Protein AF-A0A916ZWJ8-F1 (afdb_monomer)

Solvent-accessible surface area (backbone atoms only — not comparable to full-atom values): 11402 Å² total; per-residue (Å²): 139,84,83,80,81,79,81,73,84,80,80,80,78,75,79,86,76,55,46,58,49,46,81,29,65,44,63,71,66,39,44,72,61,28,72,76,45,43,74,46,53,50,70,89,53,50,73,64,36,71,46,57,65,42,91,76,66,43,34,32,43,44,66,21,78,74,70,42,43,36,12,26,32,74,42,40,46,80,33,55,62,87,52,92,55,24,18,40,22,37,58,76,40,42,41,61,61,59,36,41,44,53,30,40,29,46,35,95,63,40,32,45,30,18,44,31,33,30,37,10,15,17,67,17,24,40,32,46,37,36,20,27,89,80,71,44,78,54,37,74,52,71,51,72,27,67,39,36,45,30,37,24,64,33,39,65,44,50,34,37,36,42,35,66,78,51,60,91,37,32,41,22,36,27,50,38,31,33,17,60,43,74,50,78,78,77,74,77,54,66,65,59,57,51,49,54,52,50,52,51,53,52,51,55,58,57,61,72,68,64,79,87,129

pLDDT: mean 82.39, std 14.61, range [38.69, 98.06]

Secondary structure (DSSP, 8-state):
----------------PPBPPEEESSHHHHHHH-TT-EEE--TTPPTT-B--EETTTTEEEEPPTTSPPPEEEES-SSS--SSSSEEEESTT--BSSTT--EEEEEPTTEEEEEEEEEE-SSSPEEEEEEEETTTEEEEEEEEESS-EEEEES-BSEEEEEEEEEESSSB--EEEEEEEEEEPP--PPPHHHHHHHHHHHHHHHHHHTT----

Structure (mmCIF, N/CA/C/O backbone):
data_AF-A0A916ZWJ8-F1
#
_entry.id   AF-A0A916ZWJ8-F1
#
loop_
_atom_site.group_PDB
_atom_site.id
_atom_site.type_symbol
_atom_site.label_atom_id
_atom_site.label_alt_id
_atom_site.label_comp_id
_atom_site.label_asym_id
_atom_site.label_entity_id
_atom_site.label_seq_id
_atom_site.pdbx_PDB_ins_code
_atom_site.Cartn_x
_atom_site.Cartn_y
_atom_site.Cartn_z
_atom_site.occupancy
_atom_site.B_iso_or_equiv
_atom_site.auth_seq_id
_atom_site.auth_comp_id
_atom_site.auth_asym_id
_atom_site.auth_atom_id
_atom_site.pdbx_PDB_model_num
ATOM 1 N N . MET A 1 1 ? -56.102 -18.750 28.992 1.00 42.31 1 MET A N 1
ATOM 2 C CA . MET A 1 1 ? -55.086 -19.283 28.059 1.00 42.31 1 MET A CA 1
ATOM 3 C C . MET A 1 1 ? -54.277 -18.091 27.542 1.00 42.31 1 MET A C 1
ATOM 5 O O . MET A 1 1 ? -54.697 -17.440 26.600 1.00 42.31 1 MET A O 1
ATOM 9 N N . PHE A 1 2 ? -53.211 -17.695 28.245 1.00 38.69 2 PHE A N 1
ATOM 10 C CA . PHE A 1 2 ? -52.430 -16.495 27.908 1.00 38.69 2 PHE A CA 1
ATOM 11 C C . PHE A 1 2 ? -51.249 -16.883 27.012 1.00 38.69 2 PHE A C 1
ATOM 13 O O . PHE A 1 2 ? -50.304 -17.513 27.479 1.00 38.69 2 PHE A O 1
ATOM 20 N N . HIS A 1 3 ? -51.316 -16.519 25.730 1.00 40.56 3 HIS A N 1
ATOM 21 C CA . HIS A 1 3 ? -50.186 -16.616 24.806 1.00 40.56 3 HIS A CA 1
ATOM 22 C C . HIS A 1 3 ? -49.195 -15.495 25.134 1.00 40.56 3 HIS A C 1
ATOM 24 O O . HIS A 1 3 ? -49.455 -14.323 24.867 1.00 40.56 3 HIS A O 1
ATOM 30 N N . ARG A 1 4 ? -48.065 -15.846 25.755 1.00 51.50 4 ARG A N 1
ATOM 31 C CA . ARG A 1 4 ? -46.930 -14.931 25.906 1.00 51.50 4 ARG A CA 1
ATOM 32 C C . ARG A 1 4 ? -46.222 -14.829 24.558 1.00 51.50 4 ARG A C 1
ATOM 34 O O . ARG A 1 4 ? -45.512 -15.748 24.162 1.00 51.50 4 ARG A O 1
ATOM 41 N N . LEU A 1 5 ? -46.445 -13.717 23.862 1.00 49.66 5 LEU A N 1
ATOM 42 C CA . LEU A 1 5 ? -45.674 -13.321 22.689 1.00 49.66 5 LEU A CA 1
ATOM 43 C C . LEU A 1 5 ? -44.237 -13.032 23.151 1.00 49.66 5 LEU A C 1
ATOM 45 O O . LEU A 1 5 ? -43.979 -12.047 23.842 1.00 49.66 5 LEU A O 1
ATOM 49 N N . CYS A 1 6 ? -43.316 -13.937 22.838 1.00 52.72 6 CYS A N 1
ATOM 50 C CA . CYS A 1 6 ? -41.898 -13.762 23.109 1.00 52.72 6 CYS A CA 1
ATOM 51 C C . CYS A 1 6 ? -41.329 -12.828 22.031 1.00 52.72 6 CYS A C 1
ATOM 53 O O . CYS A 1 6 ? -41.012 -13.268 20.929 1.00 52.72 6 CYS A O 1
ATOM 55 N N . LEU A 1 7 ? -41.270 -11.527 22.324 1.00 41.31 7 LEU A N 1
ATOM 56 C CA . LEU A 1 7 ? -40.587 -10.541 21.487 1.00 41.31 7 LEU A CA 1
ATOM 57 C C . LEU A 1 7 ? -39.080 -10.815 21.542 1.00 41.31 7 LEU A C 1
ATOM 59 O O . LEU A 1 7 ? -38.417 -10.488 22.525 1.00 41.31 7 LEU A O 1
ATOM 63 N N . LEU A 1 8 ? -38.550 -11.449 20.496 1.00 43.28 8 LEU A N 1
ATOM 64 C CA . LEU A 1 8 ? -37.113 -11.502 20.250 1.00 43.28 8 LEU A CA 1
ATOM 65 C C . LEU A 1 8 ? -36.641 -10.096 19.848 1.00 43.28 8 LEU A C 1
ATOM 67 O O . LEU A 1 8 ? -37.168 -9.546 18.878 1.00 43.28 8 LEU A O 1
ATOM 71 N N . PRO A 1 9 ? -35.666 -9.498 20.555 1.00 48.31 9 PRO A N 1
ATOM 72 C CA . PRO A 1 9 ? -35.048 -8.265 20.102 1.00 48.31 9 PRO A CA 1
ATOM 73 C C . PRO A 1 9 ? -34.259 -8.558 18.822 1.00 48.31 9 PRO A C 1
ATOM 75 O O . PRO A 1 9 ? -33.244 -9.252 18.840 1.00 48.31 9 PRO A O 1
ATOM 78 N N . PHE A 1 10 ? -34.759 -8.049 17.699 1.00 47.41 10 PHE A N 1
ATOM 79 C CA . PHE A 1 10 ? -34.058 -8.054 16.424 1.00 47.41 10 PHE A CA 1
ATOM 80 C C . PHE A 1 10 ? -32.958 -6.990 16.498 1.00 47.41 10 PHE A C 1
ATOM 82 O O . PHE A 1 10 ? -33.231 -5.793 16.420 1.00 47.41 10 PHE A O 1
ATOM 89 N N . VAL A 1 11 ? -31.717 -7.415 16.734 1.00 50.91 11 VAL A N 1
ATOM 90 C CA . VAL A 1 11 ? -30.552 -6.528 16.667 1.00 50.91 11 VAL A CA 1
ATOM 91 C C . VAL A 1 11 ? -30.330 -6.198 15.194 1.00 50.91 11 VAL A C 1
ATOM 93 O O . VAL A 1 11 ? -29.884 -7.049 14.427 1.00 50.91 11 VAL A O 1
ATOM 96 N N . MET A 1 12 ? -30.672 -4.975 14.784 1.00 39.88 12 MET A N 1
ATOM 97 C CA . MET A 1 12 ? -30.259 -4.464 13.481 1.00 39.88 12 MET A CA 1
ATOM 98 C C . MET A 1 12 ? -28.746 -4.241 13.516 1.00 39.88 12 MET A C 1
ATOM 100 O O . MET A 1 12 ? -28.265 -3.267 14.090 1.00 39.88 12 MET A O 1
ATOM 104 N N . LEU A 1 13 ? -27.997 -5.166 12.919 1.00 45.78 13 LEU A N 1
ATOM 105 C CA . LEU A 1 13 ? -26.617 -4.922 12.518 1.00 45.78 13 LEU A CA 1
ATOM 106 C C . LEU A 1 13 ? -26.660 -3.857 11.420 1.00 45.78 13 LEU A C 1
ATOM 108 O O . LEU A 1 13 ? -27.037 -4.150 10.286 1.00 45.78 13 LEU A O 1
ATOM 112 N N . ALA A 1 14 ? -26.351 -2.609 11.771 1.00 49.38 14 ALA A N 1
ATOM 113 C CA . ALA A 1 14 ? -26.150 -1.571 10.773 1.00 49.38 14 ALA A CA 1
ATOM 114 C C . ALA A 1 14 ? -24.976 -2.003 9.875 1.00 49.38 14 ALA A C 1
ATOM 116 O O . ALA A 1 14 ? -23.906 -2.314 10.407 1.00 49.38 14 ALA A O 1
ATOM 117 N N . PRO A 1 15 ? -25.148 -2.070 8.543 1.00 55.25 15 PRO A N 1
ATOM 118 C CA . PRO A 1 15 ? -24.029 -2.330 7.656 1.00 55.25 15 PRO A CA 1
ATOM 119 C C . PRO A 1 15 ? -23.038 -1.171 7.794 1.00 55.25 15 PRO A C 1
ATOM 121 O O . PRO A 1 15 ? -23.390 -0.015 7.565 1.00 55.25 15 PRO A O 1
ATOM 124 N N . CYS A 1 16 ? -21.811 -1.481 8.207 1.00 55.78 16 CYS A N 1
ATOM 125 C CA . CYS A 1 16 ? -20.708 -0.530 8.171 1.00 55.78 16 CYS A CA 1
ATOM 126 C C . CYS A 1 16 ? -20.359 -0.302 6.694 1.00 55.78 16 CYS A C 1
ATOM 128 O O . CYS A 1 16 ? -19.707 -1.139 6.073 1.00 55.78 16 CYS A O 1
ATOM 130 N N . ALA A 1 17 ? -20.891 0.764 6.098 1.00 65.31 17 ALA A N 1
ATOM 131 C CA . ALA A 1 17 ? -20.524 1.176 4.750 1.00 65.31 17 ALA A CA 1
ATOM 132 C C . ALA A 1 17 ? -19.232 2.001 4.836 1.00 65.31 17 ALA A C 1
ATOM 134 O O . ALA A 1 17 ? -19.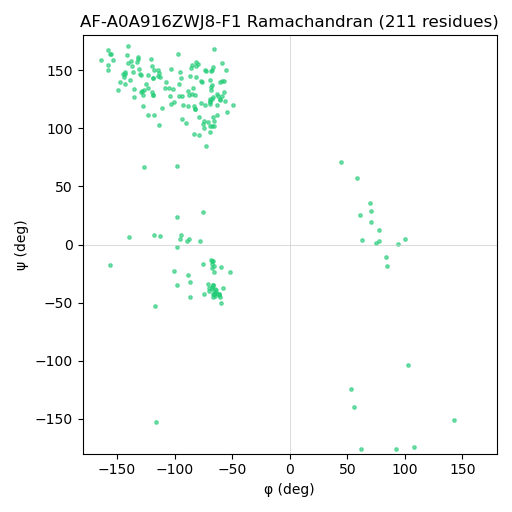216 3.025 5.517 1.00 65.31 17 ALA A O 1
ATOM 135 N N . GLY A 1 18 ? -18.159 1.540 4.186 1.00 70.19 18 GLY A N 1
ATOM 136 C CA . GLY A 1 18 ? -16.907 2.297 4.088 1.00 70.19 18 GLY A CA 1
ATOM 137 C C . GLY A 1 18 ? -17.077 3.567 3.250 1.00 70.19 18 GLY A C 1
ATOM 138 O O . GLY A 1 18 ? -17.945 3.628 2.373 1.00 70.19 18 GLY A O 1
ATOM 139 N N . LEU A 1 19 ? -16.257 4.585 3.515 1.00 80.00 19 LEU A N 1
ATOM 140 C CA . LEU A 1 19 ? -16.217 5.816 2.721 1.00 80.00 19 LEU A CA 1
ATOM 141 C C . LEU A 1 19 ? -15.244 5.658 1.546 1.00 80.00 19 LEU A C 1
ATOM 143 O O . LEU A 1 19 ? -14.09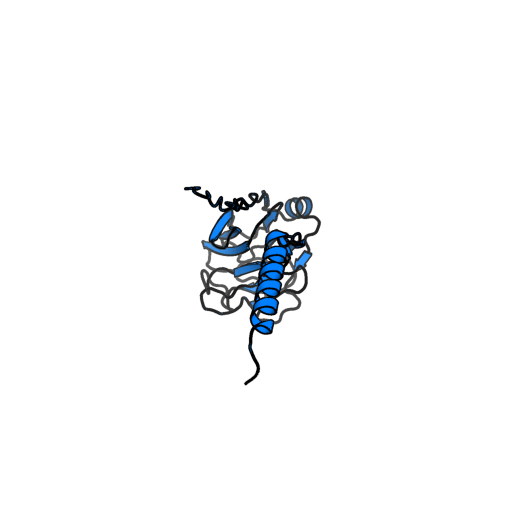8 5.266 1.750 1.00 80.00 19 LEU A O 1
ATOM 147 N N . ALA A 1 20 ? -15.698 5.971 0.328 1.00 82.81 20 ALA A N 1
ATOM 148 C CA . ALA A 1 20 ? -14.852 5.913 -0.864 1.00 82.81 20 ALA A CA 1
ATOM 149 C C . ALA A 1 20 ? -13.630 6.839 -0.734 1.00 82.81 20 ALA A C 1
ATOM 151 O O . ALA A 1 20 ? -13.736 7.955 -0.223 1.00 82.81 20 ALA A O 1
ATOM 152 N N . ALA A 1 21 ? -12.485 6.368 -1.220 1.00 90.62 21 ALA A N 1
ATOM 153 C CA . ALA A 1 21 ? -11.217 7.072 -1.148 1.00 90.62 21 ALA A CA 1
ATOM 154 C C . ALA A 1 21 ? -11.154 8.266 -2.109 1.00 90.62 21 ALA A C 1
ATOM 156 O O . ALA A 1 21 ? -11.679 8.212 -3.224 1.00 90.62 21 ALA A O 1
ATOM 157 N N . THR A 1 22 ? -10.408 9.305 -1.727 1.00 95.88 22 THR A N 1
ATOM 158 C CA . THR A 1 22 ? -9.926 10.310 -2.685 1.00 95.88 22 THR A CA 1
ATOM 159 C C . THR A 1 22 ? -8.635 9.813 -3.325 1.00 95.88 22 THR A C 1
ATOM 161 O O . THR A 1 22 ? -7.719 9.393 -2.622 1.00 95.88 22 THR A O 1
ATOM 164 N N . VAL A 1 23 ? -8.575 9.844 -4.656 1.00 97.12 23 VAL A N 1
ATOM 165 C CA . VAL A 1 23 ? -7.422 9.403 -5.453 1.00 97.12 23 VAL A CA 1
ATOM 166 C C . VAL A 1 23 ? -6.388 10.521 -5.561 1.00 97.12 23 VAL A C 1
ATOM 168 O O . VAL A 1 23 ? -6.737 11.652 -5.898 1.00 97.12 23 VAL A O 1
ATOM 171 N N . HIS A 1 24 ? -5.116 10.179 -5.370 1.00 97.25 24 HIS A N 1
ATOM 172 C CA . HIS A 1 24 ? -3.974 11.073 -5.538 1.00 97.25 24 HIS A CA 1
ATOM 173 C C . HIS A 1 24 ? -2.929 10.438 -6.458 1.00 97.25 24 HIS A C 1
ATOM 175 O O . HIS A 1 24 ? -2.549 9.286 -6.258 1.00 97.25 24 HIS A O 1
ATOM 181 N N . THR A 1 25 ? -2.448 11.194 -7.448 1.00 95.62 25 THR A N 1
ATOM 182 C CA . THR A 1 25 ? -1.367 10.765 -8.361 1.00 95.62 25 THR A CA 1
ATOM 183 C C . THR A 1 25 ? -0.073 11.563 -8.178 1.00 95.62 25 THR A C 1
ATOM 185 O O . THR A 1 25 ? 0.861 11.466 -8.969 1.00 95.62 25 THR A O 1
ATOM 188 N N . ASP A 1 26 ? -0.028 12.405 -7.150 1.00 94.88 26 ASP A N 1
ATOM 189 C CA . ASP A 1 26 ? 1.134 13.186 -6.758 1.00 94.88 26 ASP A CA 1
ATOM 190 C C . ASP A 1 26 ? 1.258 13.183 -5.231 1.00 94.88 26 ASP A C 1
ATOM 192 O O . ASP A 1 26 ? 0.263 13.243 -4.505 1.00 94.88 26 ASP A O 1
ATOM 196 N N . LEU A 1 27 ? 2.496 13.108 -4.743 1.00 96.31 27 LEU A N 1
ATOM 197 C CA . LEU A 1 27 ? 2.763 12.985 -3.313 1.00 96.31 27 LEU A CA 1
ATOM 198 C C . LEU A 1 27 ? 2.346 14.242 -2.528 1.00 96.31 27 LEU A C 1
ATOM 200 O O . LEU A 1 27 ? 1.888 14.143 -1.394 1.00 96.31 27 LEU A O 1
ATOM 204 N N . ALA A 1 28 ? 2.479 15.434 -3.113 1.00 97.12 28 ALA A N 1
ATOM 205 C CA . ALA A 1 28 ? 2.194 16.685 -2.410 1.00 97.12 28 ALA A CA 1
ATOM 206 C C . ALA A 1 28 ? 0.700 16.839 -2.071 1.00 97.12 28 ALA A C 1
ATOM 208 O O . ALA A 1 28 ? 0.348 17.228 -0.952 1.00 97.12 28 ALA A O 1
ATOM 209 N N . SER A 1 29 ? -0.189 16.506 -3.011 1.00 97.31 29 SER A N 1
ATOM 210 C CA . SER A 1 29 ? -1.630 16.507 -2.765 1.00 97.31 29 SER A CA 1
ATOM 211 C C . SER A 1 29 ? -2.031 15.408 -1.785 1.00 97.31 29 SER A C 1
ATOM 213 O O . SER A 1 29 ? -2.851 15.662 -0.903 1.00 97.31 29 SER A O 1
ATOM 215 N N . PHE A 1 30 ? -1.402 14.231 -1.872 1.00 98.06 30 PHE A N 1
ATOM 216 C CA . PHE A 1 30 ? -1.613 13.144 -0.920 1.00 98.06 30 PHE A CA 1
ATOM 217 C C . PHE A 1 30 ? -1.255 13.559 0.509 1.00 98.06 30 PHE A C 1
ATOM 219 O O . PHE A 1 30 ? -2.086 13.431 1.400 1.00 98.06 30 PHE A O 1
ATOM 226 N N . LEU A 1 31 ? -0.072 14.139 0.733 1.00 97.69 31 LEU A N 1
ATOM 227 C CA . LEU A 1 31 ? 0.362 14.580 2.066 1.00 97.69 31 LEU A CA 1
ATOM 228 C C . LEU A 1 31 ? -0.488 15.724 2.627 1.00 97.69 31 LEU A C 1
ATOM 230 O O . LEU A 1 31 ? -0.573 15.901 3.838 1.00 97.69 31 LEU A O 1
ATOM 234 N N . THR A 1 32 ? -1.148 16.491 1.760 1.00 97.56 32 THR A N 1
ATOM 235 C CA . THR A 1 32 ? -2.134 17.489 2.196 1.00 97.56 32 THR A CA 1
ATOM 236 C C . THR A 1 32 ? -3.408 16.820 2.727 1.00 97.56 32 THR A C 1
ATOM 238 O O . THR A 1 32 ? -4.028 17.335 3.655 1.00 97.56 32 THR A O 1
ATOM 241 N N . ALA A 1 33 ? -3.802 15.681 2.151 1.00 96.62 33 ALA A N 1
ATOM 242 C CA . ALA A 1 33 ? -4.998 14.931 2.530 1.00 96.62 33 ALA A CA 1
ATOM 243 C C . ALA A 1 33 ? -4.758 13.900 3.653 1.00 96.62 33 ALA A C 1
ATOM 245 O O . ALA A 1 33 ? -5.689 13.603 4.396 1.00 96.62 33 ALA A O 1
ATOM 246 N N . ALA A 1 34 ? -3.529 13.398 3.791 1.00 96.25 34 ALA A N 1
ATOM 247 C CA . ALA A 1 34 ? -3.080 12.449 4.812 1.00 96.25 34 ALA A CA 1
ATOM 248 C C . ALA A 1 34 ? -1.840 13.002 5.553 1.00 96.25 34 ALA A C 1
ATOM 250 O O . ALA A 1 34 ? -0.729 12.487 5.397 1.00 96.25 34 ALA A O 1
ATOM 251 N N . PRO A 1 35 ? -1.984 14.095 6.327 1.00 94.50 35 PRO A N 1
ATOM 252 C CA . PRO A 1 35 ? -0.853 14.794 6.941 1.00 94.50 35 PRO A CA 1
ATOM 253 C C . PRO A 1 35 ? -0.134 13.982 8.026 1.00 94.50 35 PRO A C 1
ATOM 255 O O . PRO A 1 35 ? 0.979 14.341 8.408 1.00 94.50 35 PRO A O 1
ATOM 258 N N . GLY A 1 36 ? -0.752 12.918 8.548 1.00 92.81 36 GLY A N 1
ATOM 259 C CA . GLY A 1 36 ? -0.143 11.992 9.499 1.00 92.81 36 GLY A CA 1
ATOM 260 C C . GLY A 1 36 ? 0.596 10.822 8.847 1.00 92.81 36 GLY A C 1
ATOM 261 O O . GLY A 1 36 ? 1.071 9.951 9.574 1.00 92.81 36 GLY A O 1
ATOM 262 N N . ALA A 1 37 ? 0.679 10.768 7.513 1.00 95.12 37 ALA A N 1
ATOM 263 C CA . ALA A 1 37 ? 1.306 9.654 6.817 1.00 95.12 37 ALA A CA 1
ATOM 264 C C . ALA A 1 37 ? 2.800 9.528 7.160 1.00 95.12 37 ALA A C 1
ATOM 266 O O . ALA A 1 37 ? 3.575 10.477 7.025 1.00 95.12 37 ALA A O 1
ATOM 267 N N . ALA A 1 38 ? 3.204 8.327 7.568 1.00 93.56 38 ALA A N 1
ATOM 268 C CA . ALA A 1 38 ? 4.597 7.934 7.725 1.00 93.56 38 ALA A CA 1
ATOM 269 C C . ALA A 1 38 ? 5.081 7.216 6.461 1.00 93.56 38 ALA A C 1
ATOM 271 O O . ALA A 1 38 ? 4.296 6.541 5.796 1.00 93.56 38 ALA A O 1
ATOM 272 N N . VAL A 1 39 ? 6.369 7.353 6.145 1.00 93.44 39 VAL A N 1
ATOM 273 C CA . VAL A 1 39 ? 6.995 6.711 4.983 1.00 93.44 39 VAL A CA 1
ATOM 274 C C . VAL A 1 39 ? 7.859 5.531 5.412 1.00 93.44 39 VAL A C 1
ATOM 276 O O . VAL A 1 39 ? 8.651 5.649 6.348 1.00 93.44 39 VAL A O 1
ATOM 279 N N . GLU A 1 40 ? 7.729 4.419 4.698 1.00 92.50 40 GLU A N 1
ATOM 280 C CA . GLU A 1 40 ? 8.719 3.349 4.654 1.00 92.50 40 GLU A CA 1
ATOM 281 C C . GLU A 1 40 ? 9.497 3.443 3.337 1.00 92.50 40 GLU A C 1
ATOM 283 O O . GLU A 1 40 ? 8.910 3.331 2.262 1.00 92.50 40 GLU A O 1
ATOM 288 N N . THR A 1 41 ? 10.817 3.614 3.432 1.00 91.50 41 THR A N 1
ATOM 289 C CA . THR A 1 41 ? 11.720 3.705 2.270 1.00 91.50 41 THR A CA 1
ATOM 290 C C . THR A 1 41 ? 12.417 2.378 1.961 1.00 91.50 41 THR A C 1
ATOM 292 O O . THR A 1 41 ? 13.234 2.305 1.054 1.00 91.50 41 THR A O 1
ATOM 295 N N . PHE A 1 42 ? 12.190 1.331 2.758 1.00 90.62 42 PHE A N 1
ATOM 296 C CA . PHE A 1 42 ? 12.760 -0.014 2.613 1.00 90.62 42 PHE A CA 1
ATOM 297 C C . PHE A 1 42 ? 14.288 -0.100 2.740 1.00 90.62 42 PHE A C 1
ATOM 299 O O . PHE A 1 42 ? 14.868 -1.178 2.628 1.00 90.62 42 PHE A O 1
ATOM 306 N N . GLU A 1 43 ? 14.958 1.013 3.040 1.00 91.06 43 GLU A N 1
ATOM 307 C CA . GLU A 1 43 ? 16.421 1.117 3.118 1.00 91.06 43 GLU A CA 1
ATOM 308 C C . GLU A 1 43 ? 17.035 0.292 4.254 1.00 91.06 43 GLU A C 1
ATOM 310 O O . GLU A 1 43 ? 18.226 -0.022 4.236 1.00 91.06 43 GLU A O 1
ATOM 315 N N . SER A 1 44 ? 16.222 -0.085 5.239 1.00 90.06 44 SER A N 1
ATOM 316 C CA . SER A 1 44 ? 16.629 -0.978 6.323 1.00 90.06 44 SER A CA 1
ATOM 317 C C . SER A 1 44 ? 16.738 -2.445 5.890 1.00 90.06 44 SER A C 1
ATOM 319 O O . SER A 1 44 ? 17.392 -3.226 6.581 1.00 90.06 44 SER A O 1
ATOM 321 N N . LEU A 1 45 ? 16.150 -2.812 4.745 1.00 89.19 45 LEU A N 1
ATOM 322 C CA . LEU A 1 45 ? 16.046 -4.192 4.288 1.00 89.19 45 LEU A CA 1
ATOM 323 C C . LEU A 1 45 ? 17.274 -4.648 3.496 1.00 89.19 45 LEU A C 1
ATOM 325 O O . LEU A 1 45 ? 17.879 -3.924 2.690 1.00 89.19 45 LEU A O 1
ATOM 329 N N . CYS A 1 46 ? 17.606 -5.921 3.664 1.00 90.94 46 CYS A N 1
ATOM 330 C CA . CYS A 1 46 ? 18.523 -6.642 2.798 1.00 90.94 46 CYS A CA 1
ATOM 331 C C . CYS A 1 46 ? 17.813 -7.132 1.524 1.00 90.94 46 CYS A C 1
ATOM 333 O O . CYS A 1 46 ? 16.601 -7.336 1.483 1.00 90.94 46 CYS A O 1
ATOM 335 N N . VAL A 1 47 ? 18.584 -7.369 0.455 1.00 90.12 47 VAL A N 1
ATOM 336 C CA . VAL A 1 47 ? 18.035 -8.000 -0.761 1.00 90.12 47 VAL A CA 1
ATOM 337 C C . VAL A 1 47 ? 17.555 -9.407 -0.428 1.00 90.12 47 VAL A C 1
ATOM 339 O O . VAL A 1 47 ? 18.318 -10.200 0.122 1.00 90.12 47 VAL A O 1
ATOM 342 N N . GLY A 1 48 ? 16.322 -9.723 -0.815 1.00 89.56 48 GLY A N 1
ATOM 343 C CA . GLY A 1 48 ? 15.684 -11.011 -0.563 1.00 89.56 48 GLY A CA 1
ATOM 344 C C . GLY A 1 48 ? 15.162 -11.176 0.863 1.00 89.56 48 GLY A C 1
ATOM 345 O O . GLY A 1 48 ? 14.657 -12.248 1.186 1.00 89.56 48 GLY A O 1
ATOM 346 N N . GLU A 1 49 ? 15.275 -10.152 1.712 1.00 92.12 49 GLU A N 1
ATOM 347 C CA . GLU A 1 49 ? 14.678 -10.167 3.044 1.00 92.12 49 GLU A CA 1
ATOM 348 C C . GLU A 1 49 ? 13.155 -10.108 2.930 1.00 92.12 49 GLU A C 1
ATOM 350 O O . GLU A 1 49 ? 12.619 -9.220 2.268 1.00 92.12 49 GLU A O 1
ATOM 355 N N . ALA A 1 50 ? 12.479 -11.075 3.552 1.00 91.88 50 ALA A N 1
ATOM 356 C CA . ALA A 1 50 ? 11.025 -11.133 3.613 1.00 91.88 50 ALA A CA 1
ATOM 357 C C . ALA A 1 50 ? 10.472 -9.990 4.465 1.00 91.88 50 ALA A C 1
ATOM 359 O O . ALA A 1 50 ? 10.984 -9.709 5.549 1.00 91.88 50 ALA A O 1
ATOM 360 N N . VAL A 1 51 ? 9.396 -9.371 3.988 1.00 89.69 51 VAL A N 1
ATOM 361 C CA . VAL A 1 51 ? 8.718 -8.276 4.677 1.00 89.69 51 VAL A CA 1
ATOM 362 C C . VAL A 1 51 ? 7.342 -8.751 5.097 1.00 89.69 51 VAL A C 1
ATOM 364 O O . VAL A 1 51 ? 6.433 -8.854 4.280 1.00 89.69 51 VAL A O 1
ATOM 367 N N . THR A 1 52 ? 7.204 -9.059 6.383 1.00 87.56 52 THR A N 1
ATOM 368 C CA . THR A 1 52 ? 5.948 -9.554 6.963 1.00 87.56 52 THR A CA 1
ATOM 369 C C . THR A 1 52 ? 5.157 -8.448 7.643 1.00 87.56 52 THR A C 1
ATOM 371 O O . THR A 1 52 ? 3.932 -8.459 7.628 1.00 87.56 52 THR A O 1
ATOM 374 N N . SER A 1 53 ? 5.853 -7.491 8.252 1.00 82.25 53 SER A N 1
ATOM 375 C CA . SER A 1 53 ? 5.244 -6.406 9.012 1.00 82.25 53 SER A CA 1
ATOM 376 C C . SER A 1 53 ? 6.194 -5.227 9.123 1.00 82.25 53 SER A C 1
ATOM 378 O O . SER A 1 53 ? 7.416 -5.394 9.059 1.00 82.25 53 SER A O 1
ATOM 380 N N . LEU A 1 54 ? 5.629 -4.033 9.299 1.00 73.69 54 LEU A N 1
ATOM 381 C CA . LEU A 1 54 ? 6.396 -2.828 9.583 1.00 73.69 54 LEU A CA 1
ATOM 382 C C . L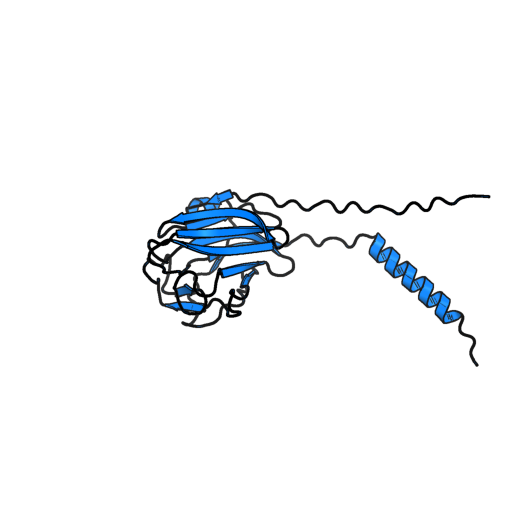EU A 1 54 ? 5.829 -2.152 10.840 1.00 73.69 54 LEU A C 1
ATOM 384 O O . LEU A 1 54 ? 4.656 -1.780 10.872 1.00 73.69 54 LEU A O 1
ATOM 388 N N . PRO A 1 55 ? 6.639 -2.001 11.908 1.00 67.25 55 PRO A N 1
ATOM 389 C CA . PRO A 1 55 ? 6.139 -1.647 13.240 1.00 67.25 55 PRO A CA 1
ATOM 390 C C . PRO A 1 55 ? 5.557 -0.231 13.329 1.00 67.25 55 PRO A C 1
ATOM 392 O O . PRO A 1 55 ? 4.775 0.059 14.230 1.00 67.25 55 PRO A O 1
ATOM 395 N N . THR A 1 56 ? 5.910 0.641 12.389 1.00 75.12 56 THR A N 1
ATOM 396 C CA . THR A 1 56 ? 5.330 1.972 12.236 1.00 75.12 56 THR A CA 1
ATOM 397 C C . THR A 1 56 ? 5.058 2.157 10.754 1.00 75.12 56 THR A C 1
ATOM 399 O O . THR A 1 56 ? 6.014 2.035 9.986 1.00 75.12 56 THR A O 1
ATOM 402 N N . PRO A 1 57 ? 3.842 2.514 10.316 1.00 74.25 57 PRO A N 1
ATOM 403 C CA . PRO A 1 57 ? 2.597 2.816 11.041 1.00 74.25 57 PRO A CA 1
ATOM 404 C C . PRO A 1 57 ? 1.582 1.646 11.133 1.00 74.25 57 PRO A C 1
ATOM 406 O O . PRO A 1 57 ? 0.488 1.757 10.599 1.00 74.25 57 PRO A O 1
ATOM 409 N N . HIS A 1 58 ? 1.882 0.559 11.853 1.00 84.00 58 HIS A N 1
ATOM 410 C CA . HIS A 1 58 ? 0.884 -0.470 12.217 1.00 84.00 58 HIS A CA 1
ATOM 411 C C . HIS A 1 58 ? 0.160 -1.154 11.043 1.00 84.00 58 HIS A C 1
ATOM 413 O O . HIS A 1 58 ? -1.076 -1.126 10.951 1.00 84.00 58 HIS A O 1
ATOM 419 N N . TYR A 1 59 ? 0.921 -1.765 10.139 1.00 86.00 59 TYR A N 1
ATOM 420 C CA . TYR A 1 59 ? 0.353 -2.640 9.120 1.00 86.00 59 TYR A CA 1
ATOM 421 C C . TYR A 1 59 ? 1.221 -3.872 8.868 1.00 86.00 59 TYR A C 1
ATOM 423 O O . TYR A 1 59 ? 2.448 -3.867 9.021 1.00 86.00 59 TYR A O 1
ATOM 431 N N . ASP A 1 60 ? 0.548 -4.896 8.360 1.00 90.94 60 ASP A N 1
ATOM 432 C CA . ASP A 1 60 ? 1.112 -6.177 7.979 1.00 90.94 60 ASP A CA 1
ATOM 433 C C . ASP A 1 60 ? 0.998 -6.389 6.469 1.00 90.94 60 ASP A C 1
ATOM 435 O O . ASP A 1 60 ? 0.049 -5.942 5.808 1.00 90.94 60 ASP A O 1
ATOM 439 N N . PHE A 1 61 ? 1.956 -7.133 5.925 1.00 92.12 61 PHE A N 1
ATOM 440 C CA . PHE A 1 61 ? 1.865 -7.660 4.574 1.00 92.12 61 PHE A CA 1
ATOM 441 C C . PHE A 1 61 ? 1.153 -9.010 4.596 1.00 92.12 61 PHE A C 1
ATOM 443 O O . PHE A 1 61 ? 1.463 -9.908 5.379 1.00 92.12 61 PHE A O 1
ATOM 450 N N . GLY A 1 62 ? 0.185 -9.166 3.700 1.00 90.75 62 GLY A N 1
ATOM 451 C CA . GLY A 1 62 ? -0.402 -10.462 3.412 1.00 90.75 62 GLY A CA 1
ATOM 452 C C . GLY A 1 62 ? 0.556 -11.324 2.596 1.00 90.75 62 GLY A C 1
ATOM 453 O O . GLY A 1 62 ? 1.317 -10.819 1.767 1.00 90.75 62 GLY A O 1
ATOM 454 N N . LEU A 1 63 ? 0.452 -12.643 2.777 1.00 88.81 63 LEU A N 1
ATOM 455 C CA . LEU A 1 63 ? 1.100 -13.589 1.874 1.00 88.81 63 LEU A CA 1
ATOM 456 C C . LEU A 1 63 ? 0.631 -13.345 0.436 1.00 88.81 63 LEU A C 1
ATOM 458 O O . LEU A 1 63 ? -0.554 -13.127 0.167 1.00 88.81 63 LEU A O 1
ATOM 462 N N . LEU A 1 64 ? 1.573 -13.451 -0.491 1.00 89.38 64 LEU A N 1
ATOM 463 C CA . LEU A 1 64 ? 1.325 -13.416 -1.922 1.00 89.38 64 LEU A CA 1
ATOM 464 C C . LEU A 1 64 ? 0.504 -14.648 -2.343 1.00 89.38 64 LEU A C 1
ATOM 466 O O . LEU A 1 64 ? 0.359 -15.625 -1.605 1.00 89.38 64 LEU A O 1
ATOM 470 N N . GLY A 1 65 ? -0.009 -14.649 -3.573 1.00 84.81 65 GLY A N 1
ATOM 471 C CA . GLY A 1 65 ? -0.835 -15.738 -4.111 1.00 84.81 65 GLY A CA 1
ATOM 472 C C . GLY A 1 65 ? -0.150 -17.113 -4.145 1.00 84.81 65 GLY A C 1
ATOM 473 O O . GLY A 1 65 ? -0.832 -18.134 -4.205 1.00 84.81 65 GLY A O 1
ATOM 474 N N . ASN A 1 66 ? 1.183 -17.161 -4.075 1.00 85.19 66 ASN A N 1
ATOM 475 C CA . ASN A 1 66 ? 1.978 -18.390 -3.962 1.00 85.19 66 ASN A CA 1
ATOM 476 C C . ASN A 1 66 ? 2.354 -18.766 -2.509 1.00 85.19 66 ASN A C 1
ATOM 478 O O . ASN A 1 66 ? 3.109 -19.718 -2.306 1.00 85.19 66 ASN A O 1
ATOM 482 N N . GLY A 1 67 ? 1.868 -18.024 -1.510 1.00 87.56 67 GLY A N 1
ATOM 483 C CA . GLY A 1 67 ? 2.167 -18.234 -0.094 1.00 87.56 67 GLY A CA 1
ATOM 484 C C . GLY A 1 67 ? 3.538 -17.726 0.368 1.00 87.56 67 GLY A C 1
ATOM 485 O O . GLY A 1 67 ? 3.966 -18.118 1.448 1.00 87.56 67 GLY A O 1
ATOM 486 N N . GLN A 1 68 ? 4.242 -16.925 -0.437 1.00 89.75 68 GLN A N 1
ATOM 487 C CA . GLN A 1 68 ? 5.495 -16.257 -0.055 1.00 89.75 68 GLN A CA 1
ATOM 488 C C . GLN A 1 68 ? 5.243 -14.816 0.398 1.00 89.75 68 GLN A C 1
ATOM 490 O O . GLN A 1 68 ? 4.198 -14.246 0.092 1.00 89.75 68 GLN A O 1
ATOM 495 N N . ASP A 1 69 ? 6.223 -14.215 1.063 1.00 92.06 69 ASP A N 1
ATOM 496 C CA . ASP A 1 69 ? 6.203 -12.798 1.424 1.00 92.06 69 ASP A CA 1
ATOM 497 C C . ASP A 1 69 ? 6.722 -11.909 0.276 1.00 92.06 69 ASP A C 1
ATOM 499 O O . ASP A 1 69 ? 7.527 -12.351 -0.561 1.00 92.06 69 ASP A O 1
ATOM 503 N N . PRO A 1 70 ? 6.308 -10.630 0.222 1.00 91.75 70 PRO A N 1
ATOM 504 C CA . PRO A 1 70 ? 7.069 -9.604 -0.478 1.00 91.75 70 PRO A CA 1
ATOM 505 C C . PRO A 1 70 ? 8.500 -9.547 0.064 1.00 91.75 70 PRO A C 1
ATOM 507 O O . PRO A 1 70 ? 8.7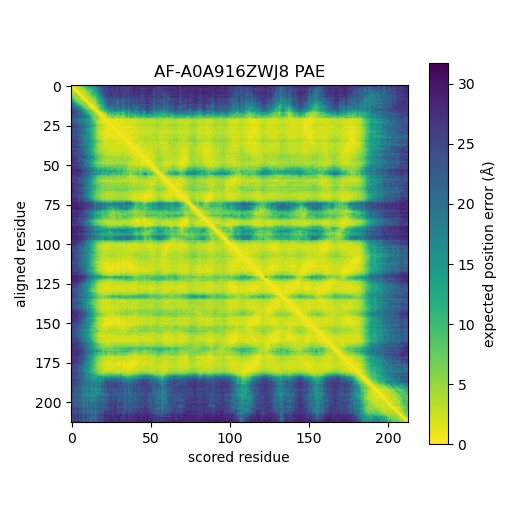42 -9.838 1.236 1.00 91.75 70 PRO A O 1
ATOM 510 N N . VAL A 1 71 ? 9.455 -9.165 -0.782 1.00 91.38 71 VAL A N 1
ATOM 511 C CA . VAL A 1 71 ? 10.862 -9.085 -0.368 1.00 91.38 71 VAL A CA 1
ATOM 512 C C . VAL A 1 71 ? 11.497 -7.760 -0.755 1.00 91.38 71 VAL A C 1
ATOM 514 O O . VAL A 1 71 ? 11.150 -7.172 -1.784 1.00 91.38 71 VAL A O 1
ATOM 517 N N . GLY A 1 72 ? 12.481 -7.344 0.040 1.00 90.75 72 GLY A N 1
ATOM 518 C CA . GLY A 1 72 ? 13.393 -6.263 -0.307 1.00 90.75 72 GLY A CA 1
ATOM 519 C C . GLY A 1 72 ? 14.182 -6.581 -1.577 1.00 90.75 72 GLY A C 1
ATOM 520 O O . GLY A 1 72 ? 14.640 -7.708 -1.790 1.00 90.75 72 GLY A O 1
ATOM 521 N N . TYR A 1 73 ? 14.372 -5.584 -2.430 1.00 89.25 73 TYR A N 1
ATOM 522 C CA . TYR A 1 73 ? 15.094 -5.714 -3.688 1.00 89.25 73 TYR A CA 1
ATOM 523 C C . TYR A 1 73 ? 16.104 -4.580 -3.881 1.00 89.25 73 TYR A C 1
ATOM 525 O O . TYR A 1 73 ? 16.023 -3.526 -3.250 1.00 89.25 73 TYR A O 1
ATOM 533 N N . ALA A 1 74 ? 17.123 -4.826 -4.706 1.00 84.06 74 ALA A N 1
ATOM 534 C CA . ALA A 1 74 ? 18.114 -3.814 -5.047 1.00 84.06 74 ALA A CA 1
ATOM 535 C C . ALA A 1 74 ? 17.642 -3.010 -6.260 1.00 84.06 74 ALA A C 1
ATOM 537 O O . ALA A 1 74 ? 17.526 -3.564 -7.349 1.00 84.06 74 ALA A O 1
ATOM 538 N N . GLN A 1 75 ? 17.475 -1.703 -6.066 1.00 75.06 75 GLN A N 1
ATOM 539 C CA . GLN A 1 75 ? 17.084 -0.731 -7.084 1.00 75.06 75 GLN A CA 1
ATOM 540 C C . GLN A 1 75 ? 15.694 -1.009 -7.677 1.00 75.06 75 GLN A C 1
ATOM 542 O O . GLN A 1 75 ? 14.951 -1.887 -7.236 1.00 75.06 75 GLN A O 1
ATOM 547 N N . SER A 1 76 ? 15.330 -0.210 -8.670 1.00 67.69 76 SER A N 1
ATOM 548 C CA . SER A 1 76 ? 14.177 -0.423 -9.532 1.00 67.69 76 SER A CA 1
ATOM 549 C C . SER A 1 76 ? 14.486 -1.509 -10.561 1.00 67.69 76 SER A C 1
ATOM 551 O O . SER A 1 76 ? 15.578 -1.555 -11.133 1.00 67.69 76 SER A O 1
ATOM 553 N N . ASN A 1 77 ? 13.509 -2.365 -10.856 1.00 67.31 77 ASN A N 1
ATOM 554 C CA . ASN A 1 77 ? 13.579 -3.209 -12.047 1.00 67.31 77 ASN A CA 1
ATOM 555 C C . ASN A 1 77 ? 12.927 -2.439 -13.190 1.00 67.31 77 ASN A C 1
ATOM 557 O O . ASN A 1 77 ? 11.719 -2.281 -13.203 1.00 67.31 77 ASN A O 1
ATOM 561 N N . GLY A 1 78 ? 13.724 -1.893 -14.108 1.00 64.50 78 GLY A N 1
ATOM 562 C CA . GLY A 1 78 ? 13.211 -1.222 -15.310 1.00 64.50 78 GLY A CA 1
ATOM 563 C C . GLY A 1 78 ? 12.819 0.255 -15.157 1.00 64.50 78 GLY A C 1
ATOM 564 O O . GLY A 1 78 ? 12.794 0.956 -16.167 1.00 64.50 78 GLY A O 1
ATOM 565 N N . GLY A 1 79 ? 12.590 0.760 -13.939 1.00 73.00 79 GLY A N 1
ATOM 566 C CA . GLY A 1 79 ? 12.217 2.163 -13.704 1.00 73.00 79 GLY A CA 1
ATOM 567 C C . GLY A 1 79 ? 13.212 3.001 -12.910 1.00 73.00 79 GLY A C 1
ATOM 568 O O . GLY A 1 79 ? 14.415 2.740 -12.908 1.00 73.00 79 GLY A O 1
ATOM 569 N N . THR A 1 80 ? 12.693 4.018 -12.222 1.00 78.88 80 THR A N 1
ATOM 570 C CA . THR A 1 80 ? 13.457 4.948 -11.375 1.00 78.88 80 THR A CA 1
ATOM 571 C C . THR A 1 80 ? 12.956 4.828 -9.942 1.00 78.88 80 THR A C 1
ATOM 573 O O . THR A 1 80 ? 11.751 4.910 -9.720 1.00 78.88 80 THR A O 1
ATOM 576 N N . VAL A 1 81 ? 13.867 4.637 -8.988 1.00 82.44 81 VAL A N 1
ATOM 577 C CA . VAL A 1 81 ? 13.546 4.694 -7.553 1.00 82.44 81 VAL A CA 1
ATOM 578 C C . VAL A 1 81 ? 13.212 6.126 -7.134 1.00 82.44 81 VAL A C 1
ATOM 580 O O . VAL A 1 81 ? 13.822 7.075 -7.636 1.00 82.44 81 VAL A O 1
ATOM 583 N N . SER A 1 82 ? 12.228 6.284 -6.253 1.00 82.19 82 SER A N 1
ATOM 584 C CA . SER A 1 82 ? 11.850 7.586 -5.697 1.00 82.19 82 SER A CA 1
ATOM 585 C C . SER A 1 82 ? 12.881 8.030 -4.667 1.00 82.19 82 SER A C 1
ATOM 587 O O . SER A 1 82 ? 13.337 9.179 -4.693 1.00 82.19 82 SER A O 1
ATOM 589 N N . SER A 1 83 ? 13.318 7.099 -3.816 1.00 83.56 83 SER A N 1
ATOM 590 C CA . SER A 1 83 ? 14.372 7.338 -2.845 1.00 83.56 83 SER A CA 1
ATOM 591 C C . SER A 1 83 ? 15.349 6.161 -2.754 1.00 83.56 83 SER A C 1
ATOM 593 O O . SER A 1 83 ? 15.076 5.047 -3.187 1.00 83.56 83 SER A O 1
ATOM 595 N N . GLY A 1 84 ? 16.561 6.450 -2.268 1.00 86.31 84 GLY A N 1
ATOM 596 C CA . GLY A 1 84 ? 17.540 5.424 -1.911 1.00 86.31 84 GLY A CA 1
ATOM 597 C C . GLY A 1 84 ? 17.909 4.422 -3.015 1.00 86.31 84 GLY A C 1
ATOM 598 O O . GLY A 1 84 ? 18.188 4.795 -4.158 1.00 86.31 84 GLY A O 1
ATOM 599 N N . VAL A 1 85 ? 18.046 3.153 -2.628 1.00 87.44 85 VAL A N 1
ATOM 600 C CA . VAL A 1 85 ? 18.442 2.025 -3.489 1.00 87.44 85 VAL A CA 1
ATOM 601 C C . VAL A 1 85 ? 17.653 0.744 -3.194 1.00 87.44 85 VAL A C 1
ATOM 603 O O . VAL A 1 85 ? 18.003 -0.312 -3.734 1.00 87.44 85 VAL A O 1
ATOM 606 N N . ARG A 1 86 ? 16.636 0.789 -2.332 1.00 89.81 86 ARG A N 1
ATOM 607 C CA . ARG A 1 86 ? 15.792 -0.350 -1.971 1.00 89.81 86 ARG A CA 1
ATOM 608 C C . ARG A 1 86 ? 14.376 -0.168 -2.483 1.00 89.81 86 ARG A C 1
ATOM 610 O O . ARG A 1 86 ? 13.847 0.925 -2.534 1.00 89.81 86 ARG A O 1
ATOM 617 N N . THR A 1 87 ? 13.779 -1.278 -2.888 1.00 90.88 87 THR A N 1
ATOM 618 C CA . THR A 1 87 ? 12.377 -1.356 -3.308 1.00 90.88 87 THR A CA 1
ATOM 619 C C . THR A 1 87 ? 11.768 -2.649 -2.782 1.00 90.88 87 THR A C 1
ATOM 621 O O . THR A 1 87 ? 12.487 -3.523 -2.286 1.00 90.88 87 THR A O 1
ATOM 624 N N . ILE A 1 88 ? 10.451 -2.801 -2.914 1.00 90.50 88 ILE A N 1
ATOM 625 C CA . ILE A 1 88 ? 9.749 -4.063 -2.662 1.00 90.50 88 ILE A CA 1
ATOM 626 C C . ILE A 1 88 ? 9.290 -4.687 -3.972 1.00 90.50 88 ILE A C 1
ATOM 628 O O . ILE A 1 88 ? 8.786 -4.002 -4.865 1.00 90.50 88 ILE A O 1
ATOM 632 N N . VAL A 1 89 ? 9.422 -6.012 -4.054 1.00 89.19 89 VAL A N 1
ATOM 633 C CA . VAL A 1 89 ? 8.948 -6.837 -5.173 1.00 89.19 89 VAL A CA 1
ATOM 634 C C . VAL A 1 89 ? 8.162 -8.050 -4.665 1.00 89.19 89 VAL A C 1
ATOM 636 O O . VAL A 1 89 ? 8.292 -8.473 -3.512 1.00 89.19 89 VAL A O 1
ATOM 639 N N . ASN A 1 90 ? 7.366 -8.665 -5.538 1.00 85.38 90 ASN A N 1
ATOM 640 C CA . ASN A 1 90 ? 6.573 -9.853 -5.224 1.00 85.38 90 ASN A CA 1
ATOM 641 C C . ASN A 1 90 ? 7.408 -11.150 -5.337 1.00 85.38 90 ASN A C 1
ATOM 643 O O . ASN A 1 90 ? 7.500 -11.765 -6.396 1.00 85.38 90 ASN A O 1
ATOM 647 N N . SER A 1 91 ? 7.965 -11.624 -4.212 1.00 73.44 91 SER A N 1
ATOM 648 C CA . SER A 1 91 ? 8.661 -12.924 -4.096 1.00 73.44 91 SER A CA 1
ATOM 649 C C . SER A 1 91 ? 10.010 -13.019 -4.837 1.00 73.44 91 SER A C 1
ATOM 651 O O . SER A 1 91 ? 10.364 -14.071 -5.374 1.00 73.44 91 SER A O 1
ATOM 653 N N . GLY A 1 92 ? 10.786 -11.933 -4.873 1.00 68.12 92 GLY A N 1
ATOM 654 C CA . GLY A 1 92 ? 12.173 -11.922 -5.371 1.00 68.12 92 GLY A CA 1
ATOM 655 C C . GLY A 1 92 ? 12.319 -11.988 -6.890 1.00 68.12 92 GLY A C 1
ATOM 656 O O . GLY A 1 92 ? 13.436 -11.981 -7.403 1.00 68.12 92 GLY A O 1
ATOM 657 N N . ASN A 1 93 ? 11.200 -12.023 -7.611 1.00 69.88 93 ASN A N 1
ATOM 658 C CA . ASN A 1 93 ? 11.152 -11.889 -9.052 1.00 69.88 93 ASN A CA 1
ATOM 659 C C . ASN A 1 93 ? 10.240 -10.716 -9.378 1.00 69.88 93 ASN A C 1
ATOM 661 O O . ASN A 1 93 ? 9.036 -10.803 -9.181 1.00 69.88 93 ASN A O 1
ATOM 665 N N . ALA A 1 94 ? 10.813 -9.641 -9.894 1.00 71.38 94 ALA A N 1
ATOM 666 C CA . ALA A 1 94 ? 10.084 -8.428 -10.205 1.00 71.38 94 ALA A CA 1
ATOM 667 C C . ALA A 1 94 ? 9.234 -8.542 -11.471 1.00 71.38 94 ALA A C 1
ATOM 669 O O . ALA A 1 94 ? 9.041 -7.548 -12.139 1.00 71.38 94 ALA A O 1
ATOM 670 N N . LEU A 1 95 ? 8.765 -9.726 -11.857 1.00 77.06 95 LEU A N 1
ATOM 671 C CA . LEU A 1 95 ? 7.948 -9.888 -13.053 1.00 77.06 95 LEU A CA 1
ATOM 672 C C . LEU A 1 95 ? 6.459 -9.842 -12.709 1.00 77.06 95 LEU A C 1
ATOM 674 O O . LEU A 1 95 ? 6.037 -10.413 -11.709 1.00 77.06 95 LEU A O 1
ATOM 678 N N . PHE A 1 96 ? 5.634 -9.247 -13.566 1.00 71.56 96 PHE A N 1
ATOM 679 C CA . PHE A 1 96 ? 4.179 -9.352 -13.490 1.00 71.56 96 PHE A CA 1
ATOM 680 C C . PHE A 1 96 ? 3.655 -10.652 -14.120 1.00 71.56 96 PHE A C 1
ATOM 682 O O . PHE A 1 96 ? 4.188 -11.110 -15.131 1.00 71.56 96 PHE A O 1
ATOM 689 N N . PRO A 1 97 ? 2.586 -11.260 -13.565 1.00 65.94 97 PRO A N 1
ATOM 690 C CA . PRO A 1 97 ? 1.960 -10.960 -12.271 1.00 65.94 97 PRO A CA 1
ATOM 691 C C . PRO A 1 97 ? 2.755 -11.543 -11.086 1.00 65.94 97 PRO A C 1
ATOM 693 O O . PRO A 1 97 ? 2.306 -11.457 -9.945 1.00 65.94 97 PRO A O 1
ATOM 696 N N . GLY A 1 98 ? 3.905 -12.165 -11.367 1.00 74.62 98 GLY A N 1
ATOM 697 C CA . GLY A 1 98 ? 4.825 -12.753 -10.400 1.00 74.62 98 GLY A CA 1
ATOM 698 C C . GLY A 1 98 ? 4.113 -13.724 -9.478 1.00 74.62 98 GLY A C 1
ATOM 699 O O . GLY A 1 98 ? 3.455 -14.660 -9.929 1.00 74.62 98 GLY A O 1
ATOM 700 N N . ALA A 1 99 ? 4.232 -13.476 -8.180 1.00 82.44 99 ALA A N 1
ATOM 701 C CA . ALA A 1 99 ? 3.580 -14.247 -7.130 1.00 82.44 99 ALA A CA 1
ATOM 702 C C . ALA A 1 99 ? 2.162 -13.752 -6.772 1.00 82.44 99 ALA A C 1
ATOM 704 O O . ALA A 1 99 ? 1.549 -14.285 -5.851 1.00 82.44 99 ALA A O 1
ATOM 705 N N . GLY A 1 100 ? 1.621 -12.766 -7.490 1.00 87.12 100 GLY A N 1
ATOM 706 C CA . GLY A 1 100 ? 0.349 -12.107 -7.190 1.00 87.12 100 GLY A CA 1
ATOM 707 C C . GLY A 1 100 ? 0.525 -10.679 -6.657 1.00 87.12 100 GLY A C 1
ATOM 708 O O . GLY A 1 100 ? 1.644 -10.152 -6.669 1.00 87.12 100 GLY A O 1
ATOM 709 N N . PRO A 1 101 ? -0.580 -10.035 -6.235 1.00 90.50 101 PRO A N 1
ATOM 710 C CA . PRO A 1 101 ? -0.546 -8.686 -5.686 1.00 90.50 101 PRO A CA 1
ATOM 711 C C . PRO A 1 101 ? 0.155 -8.639 -4.330 1.00 90.50 101 PRO A C 1
ATOM 713 O O . PRO A 1 101 ? 0.050 -9.576 -3.540 1.00 90.50 101 PRO A O 1
ATOM 716 N N . ILE A 1 102 ? 0.793 -7.507 -4.037 1.00 92.12 102 ILE A N 1
ATOM 717 C CA . ILE A 1 102 ? 1.213 -7.171 -2.676 1.00 92.12 102 ILE A CA 1
ATOM 718 C C . ILE A 1 102 ? -0.033 -6.708 -1.927 1.00 92.12 102 ILE A C 1
ATOM 720 O O . ILE A 1 102 ? -0.698 -5.763 -2.355 1.00 92.12 102 ILE A O 1
ATOM 724 N N . VAL A 1 103 ? -0.361 -7.385 -0.831 1.00 94.00 103 VAL A N 1
ATOM 725 C CA . VAL A 1 103 ? -1.529 -7.071 -0.004 1.00 94.00 103 VAL A CA 1
ATOM 726 C C . VAL A 1 103 ? -1.056 -6.464 1.306 1.00 94.00 103 VAL A C 1
ATOM 728 O O . VAL A 1 103 ? -0.134 -6.989 1.921 1.00 94.00 103 VAL A O 1
ATOM 731 N N . VAL A 1 104 ? -1.700 -5.384 1.736 1.00 94.38 104 VAL A N 1
ATOM 732 C CA . VAL A 1 104 ? -1.417 -4.698 3.001 1.00 94.38 104 VAL A CA 1
ATOM 733 C C . VAL A 1 104 ? -2.700 -4.613 3.819 1.00 94.38 104 VAL A C 1
ATOM 735 O O . VAL A 1 104 ? -3.768 -4.327 3.273 1.00 94.38 104 VAL A O 1
ATOM 738 N N . ALA A 1 105 ? -2.616 -4.859 5.122 1.00 93.25 105 ALA A N 1
ATOM 739 C CA . ALA A 1 105 ? -3.731 -4.722 6.053 1.00 93.25 105 ALA A CA 1
ATOM 740 C C . ALA A 1 105 ? -3.275 -4.024 7.336 1.00 93.25 105 ALA A C 1
ATOM 742 O O . ALA A 1 105 ? -2.130 -4.172 7.744 1.00 93.25 105 ALA A O 1
ATOM 743 N N . ALA A 1 106 ? -4.171 -3.266 7.968 1.00 91.38 106 ALA A N 1
ATOM 744 C CA . ALA A 1 106 ? -3.874 -2.626 9.245 1.00 91.38 106 ALA A CA 1
ATOM 745 C C . ALA A 1 106 ? -3.714 -3.669 10.362 1.00 91.38 106 ALA A C 1
ATOM 747 O O . ALA A 1 106 ? -4.407 -4.693 10.357 1.00 91.38 106 ALA A O 1
ATOM 748 N N . ASP A 1 107 ? -2.886 -3.360 11.360 1.00 89.50 107 ASP A N 1
ATOM 749 C CA . ASP A 1 107 ? -2.811 -4.143 12.591 1.00 89.50 107 ASP A CA 1
ATOM 750 C C . ASP A 1 107 ? -4.177 -4.191 13.291 1.00 89.50 107 ASP A C 1
ATOM 752 O O . ASP A 1 107 ? -5.021 -3.292 13.186 1.00 89.50 107 ASP A O 1
ATOM 756 N N . ALA A 1 108 ? -4.385 -5.225 14.106 1.00 86.44 108 ALA A N 1
ATOM 757 C CA . ALA A 1 108 ? -5.587 -5.331 14.921 1.00 86.44 108 ALA A CA 1
ATOM 758 C C . ALA A 1 108 ? -5.773 -4.093 15.823 1.00 86.44 108 ALA A C 1
ATOM 760 O O . ALA A 1 108 ? -4.932 -3.780 16.665 1.00 86.44 108 ALA A O 1
ATOM 761 N N . GLY A 1 109 ? -6.924 -3.428 15.690 1.00 87.38 109 GLY A N 1
ATOM 762 C CA . GLY A 1 109 ? -7.250 -2.211 16.442 1.00 87.38 109 GLY A CA 1
ATOM 763 C C . GLY A 1 109 ? -6.914 -0.909 15.714 1.00 87.38 109 GLY A C 1
ATOM 764 O O . GLY A 1 109 ? -7.196 0.158 16.257 1.00 87.38 109 GLY A O 1
ATOM 765 N N . TYR A 1 110 ? -6.385 -0.983 14.494 1.00 90.50 110 TYR A N 1
ATOM 766 C CA . TYR A 1 110 ? -6.113 0.157 13.625 1.00 90.50 110 TYR A CA 1
ATOM 767 C C . TYR A 1 110 ? -6.885 0.037 12.308 1.00 90.50 110 TYR A C 1
ATOM 769 O O . TYR A 1 110 ? -7.332 -1.040 11.919 1.00 90.50 110 TYR A O 1
ATOM 777 N N . GLU A 1 111 ? -7.066 1.164 11.630 1.00 91.44 111 GLU A N 1
ATOM 778 C CA . GLU A 1 111 ? -7.541 1.232 10.252 1.00 91.44 111 GLU A CA 1
ATOM 779 C C . GLU A 1 111 ? -6.606 2.112 9.424 1.00 91.44 111 GLU A C 1
ATOM 781 O O . GLU A 1 111 ? -6.065 3.096 9.930 1.00 91.44 111 GLU A O 1
ATOM 786 N N . ILE A 1 112 ? -6.425 1.769 8.147 1.00 93.69 112 ILE A N 1
ATOM 787 C CA . ILE A 1 112 ? -5.666 2.592 7.202 1.00 93.69 112 ILE A CA 1
ATOM 788 C C . ILE A 1 112 ? -6.590 3.689 6.664 1.00 93.69 112 ILE A C 1
ATOM 790 O O . ILE A 1 112 ? -7.584 3.401 5.994 1.00 93.69 112 ILE A O 1
ATOM 794 N N . THR A 1 113 ? -6.248 4.946 6.945 1.00 94.69 113 THR A N 1
ATOM 795 C CA . THR A 1 113 ? -6.983 6.142 6.496 1.00 94.69 113 THR A CA 1
ATOM 796 C C . THR A 1 113 ? -6.330 6.806 5.287 1.00 94.69 113 THR A C 1
ATOM 798 O O . THR A 1 113 ? -7.013 7.478 4.505 1.00 94.69 113 THR A O 1
ATOM 801 N N . GLY A 1 114 ? -5.031 6.564 5.094 1.00 96.44 114 GLY A N 1
ATOM 802 C CA . GLY A 1 114 ? -4.251 7.003 3.945 1.00 96.44 114 GLY A CA 1
ATOM 803 C C . GLY A 1 114 ? -3.222 5.950 3.537 1.00 96.44 114 GLY A C 1
ATOM 804 O O . GLY A 1 114 ? -2.580 5.343 4.388 1.00 96.44 114 GLY A O 1
ATOM 805 N N . PHE A 1 115 ? -3.067 5.714 2.238 1.00 97.25 115 PHE A N 1
ATOM 806 C CA . PHE A 1 115 ? -2.088 4.773 1.697 1.00 97.25 115 PHE A CA 1
ATOM 807 C C . PHE A 1 115 ? -1.606 5.230 0.327 1.00 97.25 115 PHE A C 1
ATOM 809 O O . PHE A 1 115 ? -2.431 5.527 -0.531 1.00 97.25 115 PHE A O 1
ATOM 816 N N . GLY A 1 116 ? -0.305 5.219 0.077 1.00 97.00 116 GLY A N 1
ATOM 817 C CA . GLY A 1 116 ? 0.247 5.462 -1.245 1.00 97.00 116 GLY A CA 1
ATOM 818 C C . GLY A 1 116 ? 1.647 4.899 -1.418 1.00 97.00 116 GLY A C 1
ATOM 819 O O . GLY A 1 116 ? 2.285 4.485 -0.457 1.00 97.00 116 GLY A O 1
ATOM 820 N N . TYR A 1 117 ? 2.111 4.848 -2.658 1.00 95.69 117 TYR A N 1
ATOM 821 C CA . TYR A 1 117 ? 3.431 4.340 -3.023 1.00 95.69 117 TYR A CA 1
ATOM 822 C C . TYR A 1 117 ? 3.884 4.942 -4.353 1.00 95.69 117 TYR A C 1
ATOM 824 O O . TYR A 1 117 ? 3.076 5.459 -5.132 1.00 95.69 117 TYR A O 1
ATOM 832 N N . TRP A 1 118 ? 5.177 4.827 -4.638 1.00 94.19 118 TRP A N 1
ATOM 833 C CA . TRP A 1 118 ? 5.735 5.096 -5.956 1.00 94.19 118 TRP A CA 1
ATOM 834 C C . TRP A 1 118 ? 5.835 3.819 -6.779 1.00 94.19 118 TRP A C 1
ATOM 836 O O . TRP A 1 118 ? 6.426 2.831 -6.342 1.00 94.19 118 TRP A O 1
ATOM 846 N N . ASN A 1 119 ? 5.284 3.842 -7.994 1.00 91.31 119 ASN A N 1
ATOM 847 C CA . ASN A 1 119 ? 5.560 2.807 -8.982 1.00 91.31 119 ASN A CA 1
ATOM 848 C C . ASN A 1 119 ? 6.974 3.004 -9.539 1.00 91.31 119 ASN A C 1
ATOM 850 O O . ASN A 1 119 ? 7.269 4.037 -10.140 1.00 91.31 119 ASN A O 1
ATOM 854 N N . THR A 1 120 ? 7.839 2.007 -9.367 1.00 88.06 120 THR A N 1
ATOM 855 C CA . THR A 1 120 ? 9.238 2.062 -9.811 1.00 88.06 120 THR A CA 1
ATOM 856 C C . THR A 1 120 ? 9.579 1.003 -10.859 1.00 88.06 120 THR A C 1
ATOM 858 O O . THR A 1 120 ? 10.741 0.896 -11.245 1.00 88.06 120 THR A O 1
ATOM 861 N N . GLY A 1 121 ? 8.578 0.280 -11.381 1.00 81.56 121 GLY A N 1
ATOM 862 C CA . GLY A 1 121 ? 8.723 -0.663 -12.505 1.00 81.56 121 GLY A CA 1
ATOM 863 C C . GLY A 1 121 ? 9.078 -0.002 -13.847 1.00 81.56 121 GLY A C 1
ATOM 864 O O . GLY A 1 121 ? 9.554 -0.643 -14.781 1.00 81.56 121 GLY A O 1
ATOM 865 N N . GLY A 1 122 ? 8.932 1.324 -13.933 1.00 79.00 122 GLY A N 1
ATOM 866 C CA . GLY A 1 122 ? 9.305 2.105 -15.110 1.00 79.00 122 GLY A CA 1
ATOM 867 C C . GLY A 1 122 ? 8.090 2.489 -15.928 1.00 79.00 122 GLY A C 1
ATOM 868 O O . GLY A 1 122 ? 7.391 3.418 -15.543 1.00 79.00 122 GLY A O 1
ATOM 869 N N . ASP A 1 123 ? 7.862 1.819 -17.055 1.00 82.56 123 ASP A N 1
ATOM 870 C CA . ASP A 1 123 ? 6.725 2.031 -17.962 1.00 82.56 123 ASP A CA 1
ATOM 871 C C . ASP A 1 123 ? 5.586 1.025 -17.726 1.00 82.56 123 ASP A C 1
ATOM 873 O O . ASP A 1 123 ? 4.765 0.774 -18.606 1.00 82.56 123 ASP A O 1
ATOM 877 N N . ASP A 1 124 ? 5.511 0.450 -16.530 1.00 86.44 124 ASP A N 1
ATOM 878 C CA . ASP A 1 124 ? 4.397 -0.403 -16.149 1.00 86.44 124 ASP A CA 1
ATOM 879 C C . ASP A 1 124 ? 3.214 0.387 -15.596 1.00 86.44 124 ASP A C 1
ATOM 881 O O . ASP A 1 124 ? 3.352 1.458 -15.000 1.00 86.44 124 ASP A O 1
ATOM 885 N N . THR A 1 125 ? 2.029 -0.182 -15.782 1.00 90.69 125 THR A N 1
ATOM 886 C CA . THR A 1 125 ? 0.798 0.237 -15.126 1.00 90.69 125 THR A CA 1
ATOM 887 C C . THR A 1 125 ? 0.622 -0.576 -13.856 1.00 90.69 125 THR A C 1
ATOM 889 O O . THR A 1 125 ? 0.467 -1.802 -13.912 1.00 90.69 125 THR A O 1
ATOM 892 N N . THR A 1 126 ? 0.576 0.108 -12.717 1.00 91.88 126 THR A N 1
ATOM 893 C CA . THR A 1 126 ? 0.155 -0.485 -11.449 1.00 91.88 126 THR A CA 1
ATOM 894 C C . THR A 1 126 ? -1.260 -0.048 -11.105 1.00 91.88 126 THR A C 1
ATOM 896 O O . THR A 1 126 ? -1.719 1.033 -11.478 1.00 91.88 126 THR A O 1
ATOM 899 N N . ARG A 1 127 ? -1.953 -0.913 -10.370 1.00 94.75 127 ARG A N 1
ATOM 900 C CA . ARG A 1 127 ? -3.277 -0.689 -9.808 1.00 94.75 127 ARG A CA 1
ATOM 901 C C . ARG A 1 127 ? -3.211 -0.789 -8.296 1.00 94.75 127 ARG A C 1
ATOM 903 O O . ARG A 1 127 ? -2.675 -1.759 -7.757 1.00 94.75 127 ARG A O 1
ATOM 910 N N . LEU A 1 128 ? -3.796 0.203 -7.638 1.00 96.62 128 LEU A N 1
ATOM 911 C CA . LEU A 1 128 ? -4.087 0.213 -6.213 1.00 96.62 128 LEU A CA 1
ATOM 912 C C . LEU A 1 128 ? -5.583 -0.031 -6.012 1.00 96.62 128 LEU A C 1
ATOM 914 O O . LEU A 1 128 ? -6.411 0.680 -6.580 1.00 96.62 128 LEU A O 1
ATOM 918 N N . THR A 1 129 ? -5.930 -1.007 -5.181 1.00 97.19 129 THR A N 1
ATOM 919 C CA . THR A 1 129 ? -7.320 -1.335 -4.842 1.00 97.19 129 THR A CA 1
ATOM 920 C C . THR A 1 129 ? -7.486 -1.363 -3.329 1.00 97.19 129 THR A C 1
ATOM 922 O O . THR A 1 129 ? -6.731 -2.047 -2.647 1.00 97.19 129 THR A O 1
ATOM 925 N N . ALA A 1 130 ? -8.480 -0.651 -2.805 1.00 96.50 130 ALA A N 1
ATOM 926 C CA . ALA A 1 130 ? -8.886 -0.697 -1.406 1.00 96.50 130 ALA A CA 1
ATOM 927 C C . ALA A 1 130 ? -10.138 -1.565 -1.264 1.00 96.50 130 ALA A C 1
ATOM 929 O O . ALA A 1 130 ? -11.102 -1.404 -2.018 1.00 96.50 130 ALA A O 1
ATOM 930 N N . PHE A 1 131 ? -10.144 -2.461 -0.281 1.00 94.25 131 PHE A N 1
ATOM 931 C CA . PHE A 1 131 ? -11.253 -3.367 -0.002 1.00 94.25 131 PHE A CA 1
ATOM 932 C C . PHE A 1 131 ? -11.911 -3.058 1.339 1.00 94.25 131 PHE A C 1
ATOM 934 O O . PHE A 1 131 ? -11.245 -2.693 2.304 1.00 94.25 131 PHE A O 1
ATOM 941 N N . VAL A 1 132 ? -13.219 -3.285 1.410 1.00 91.06 132 VAL A N 1
ATOM 942 C CA . VAL A 1 132 ? -14.036 -3.281 2.625 1.00 91.06 132 VAL A CA 1
ATOM 943 C C . VAL A 1 132 ? -14.660 -4.662 2.825 1.00 91.06 132 VAL A C 1
ATOM 945 O O . VAL A 1 132 ? -15.026 -5.360 1.871 1.00 91.06 132 VAL A O 1
ATOM 948 N N . GLY A 1 133 ? -14.767 -5.088 4.085 1.00 84.12 133 GLY A N 1
ATOM 949 C CA . GLY A 1 133 ? -15.389 -6.367 4.441 1.00 84.12 133 GLY A CA 1
A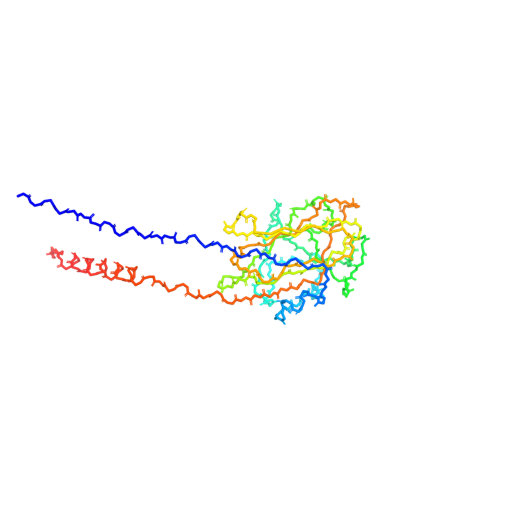TOM 950 C C . GLY A 1 133 ? -14.691 -7.594 3.839 1.00 84.12 133 GLY A C 1
ATOM 951 O O . GLY A 1 133 ? -15.341 -8.612 3.618 1.00 84.12 133 GLY A O 1
ATOM 952 N N . GLY A 1 134 ? -13.394 -7.490 3.529 1.00 80.94 134 GLY A N 1
ATOM 953 C CA . GLY A 1 134 ? -12.544 -8.588 3.061 1.00 80.94 134 GLY A CA 1
ATOM 954 C C . GLY A 1 134 ? -12.601 -8.907 1.564 1.00 80.94 134 GLY A C 1
ATOM 955 O O . GLY A 1 134 ? -11.762 -9.671 1.098 1.00 80.94 134 GLY A O 1
ATOM 956 N N . ALA A 1 135 ? -13.548 -8.352 0.801 1.00 82.25 135 ALA A N 1
ATOM 957 C CA . ALA A 1 135 ? -13.654 -8.651 -0.635 1.00 82.25 135 ALA A CA 1
ATOM 958 C C . ALA A 1 135 ? -14.348 -7.578 -1.484 1.00 82.25 135 ALA A C 1
ATOM 960 O O . ALA A 1 135 ? -14.229 -7.602 -2.708 1.00 82.25 135 ALA A O 1
ATOM 961 N N . SER A 1 136 ? -15.101 -6.653 -0.882 1.00 90.94 136 SER A N 1
ATOM 962 C CA . SER A 1 136 ? -15.814 -5.638 -1.661 1.00 90.94 136 SER A CA 1
ATOM 963 C C . SER A 1 136 ? -14.865 -4.503 -2.004 1.00 90.94 136 SER A C 1
ATOM 965 O O . SER A 1 136 ? -14.219 -3.964 -1.112 1.00 90.94 136 SER A O 1
ATOM 967 N N . VAL A 1 137 ? -14.780 -4.129 -3.278 1.00 94.25 137 VAL A N 1
ATOM 968 C CA . VAL A 1 137 ? -13.962 -2.987 -3.699 1.00 94.25 137 VAL A CA 1
ATOM 969 C C . VAL A 1 137 ? -14.602 -1.705 -3.178 1.00 94.25 137 VAL A C 1
ATOM 971 O O . VAL A 1 137 ? -15.754 -1.403 -3.487 1.00 94.25 137 VAL A O 1
ATOM 974 N N . LEU A 1 138 ? -13.845 -0.965 -2.374 1.00 92.75 138 LEU A N 1
ATOM 975 C CA . LEU A 1 138 ? -14.205 0.367 -1.908 1.00 92.75 138 LEU A CA 1
ATOM 976 C C . LEU A 1 138 ? -13.768 1.424 -2.924 1.00 92.75 138 LEU A C 1
ATOM 978 O O . LEU A 1 138 ? -14.518 2.350 -3.228 1.00 92.75 138 LEU A O 1
ATOM 982 N N . SER A 1 139 ? -12.543 1.309 -3.436 1.00 94.88 139 SER A N 1
ATOM 983 C CA . SER A 1 139 ? -11.966 2.220 -4.430 1.00 94.88 139 SER A CA 1
ATOM 984 C C . SER A 1 139 ? -10.837 1.536 -5.192 1.00 94.88 139 SER A C 1
ATOM 986 O O . SER A 1 139 ? -10.156 0.666 -4.650 1.00 94.88 139 SER A O 1
ATOM 988 N N . GLU A 1 140 ? -10.628 1.936 -6.441 1.00 96.44 140 GLU A N 1
ATOM 989 C CA . GLU A 1 140 ? -9.518 1.466 -7.267 1.00 96.44 140 GLU A CA 1
ATOM 990 C C . GLU A 1 140 ? -8.982 2.591 -8.156 1.00 96.44 140 GLU A C 1
ATOM 992 O O . GLU A 1 140 ? -9.724 3.484 -8.567 1.00 96.44 140 GLU A O 1
ATOM 997 N N . VAL A 1 141 ? -7.683 2.555 -8.436 1.00 95.81 141 VAL A N 1
ATOM 998 C CA . VAL A 1 141 ? -7.013 3.460 -9.373 1.00 95.81 141 VAL A CA 1
ATOM 999 C C . VAL A 1 141 ? -5.873 2.722 -10.058 1.00 95.81 141 VAL A C 1
ATOM 1001 O O . VAL A 1 141 ? -5.135 1.987 -9.404 1.00 95.81 141 VAL A O 1
ATOM 1004 N N . SER A 1 142 ? -5.706 2.967 -11.355 1.00 95.12 142 SER A N 1
ATOM 1005 C CA . SER A 1 142 ? -4.535 2.541 -12.118 1.00 95.12 142 SER A CA 1
ATOM 1006 C C . SER A 1 142 ? -3.807 3.751 -12.679 1.00 95.12 142 SER A C 1
ATOM 1008 O O . SER A 1 142 ? -4.442 4.720 -13.104 1.00 95.12 142 SER A O 1
ATOM 1010 N N . ALA A 1 143 ? -2.481 3.691 -12.718 1.00 91.38 143 ALA A N 1
ATOM 1011 C CA . ALA A 1 143 ? -1.669 4.718 -13.353 1.00 91.38 143 ALA A CA 1
ATOM 1012 C C . ALA A 1 143 ? -0.454 4.100 -14.045 1.00 91.38 143 ALA A C 1
ATOM 1014 O O . ALA A 1 143 ? 0.116 3.115 -13.579 1.00 91.38 143 ALA A O 1
ATOM 1015 N N . PHE A 1 144 ? -0.099 4.689 -15.184 1.00 90.38 144 PHE A N 1
ATOM 1016 C CA . PHE A 1 144 ? 1.008 4.261 -16.029 1.00 90.38 144 PHE A CA 1
ATOM 1017 C C . PHE A 1 144 ? 2.263 5.073 -15.723 1.00 90.38 144 PHE A C 1
ATOM 1019 O O . PHE A 1 144 ? 2.202 6.304 -15.633 1.00 90.38 144 PHE A O 1
ATOM 1026 N N . GLY A 1 145 ? 3.401 4.388 -15.679 1.00 87.62 145 GLY A N 1
ATOM 1027 C CA . GLY A 1 145 ? 4.708 5.015 -15.587 1.00 87.62 145 GLY A CA 1
ATOM 1028 C C . GLY A 1 145 ? 5.204 5.190 -14.151 1.00 87.62 145 GLY A C 1
ATOM 1029 O O . GLY A 1 145 ? 4.550 4.790 -13.186 1.00 87.62 145 GLY A O 1
ATOM 1030 N N . ALA A 1 146 ? 6.361 5.840 -14.021 1.00 88.06 146 ALA A N 1
ATOM 1031 C CA . ALA A 1 146 ? 6.962 6.185 -12.737 1.00 88.06 146 ALA A CA 1
ATOM 1032 C C . ALA A 1 146 ? 6.190 7.334 -12.066 1.00 88.06 146 ALA A C 1
ATOM 1034 O O . ALA A 1 146 ? 6.516 8.513 -12.229 1.00 88.06 146 ALA A O 1
ATOM 1035 N N . VAL A 1 147 ? 5.118 6.984 -11.360 1.00 91.25 147 VAL A N 1
ATOM 1036 C CA . VAL A 1 147 ? 4.162 7.921 -10.765 1.00 91.25 147 VAL A CA 1
ATOM 1037 C C . VAL A 1 147 ? 3.795 7.485 -9.350 1.00 91.25 147 VAL A C 1
ATOM 1039 O O . VAL A 1 147 ? 3.867 6.303 -9.006 1.00 91.25 147 VAL A O 1
ATOM 1042 N N . PHE A 1 148 ? 3.413 8.455 -8.526 1.00 94.88 148 PHE A N 1
ATOM 1043 C CA . PHE A 1 148 ? 2.828 8.195 -7.220 1.00 94.88 148 PHE A CA 1
ATOM 1044 C C . PHE A 1 148 ? 1.373 7.752 -7.392 1.00 94.88 148 PHE A C 1
ATOM 1046 O O . PHE A 1 148 ? 0.648 8.320 -8.207 1.00 94.88 148 PHE A O 1
ATOM 1053 N N . LEU A 1 149 ? 0.924 6.769 -6.617 1.00 96.50 149 LEU A N 1
ATOM 1054 C CA . LEU A 1 149 ? -0.488 6.414 -6.501 1.00 96.50 149 LEU A CA 1
ATOM 1055 C C . LEU A 1 149 ? -0.850 6.351 -5.026 1.00 96.50 149 LEU A C 1
ATOM 1057 O O . LEU A 1 149 ? -0.181 5.665 -4.256 1.00 96.50 149 LEU A O 1
ATOM 1061 N N . GLY A 1 150 ? -1.943 7.001 -4.644 1.00 97.56 150 GLY A N 1
ATOM 1062 C CA . GLY A 1 150 ? -2.427 6.930 -3.278 1.00 97.56 150 GLY A CA 1
ATOM 1063 C C . GLY A 1 150 ? -3.912 7.205 -3.117 1.00 97.56 150 GLY A C 1
ATOM 1064 O O . GLY A 1 150 ? -4.586 7.761 -3.984 1.00 97.56 150 GLY A O 1
ATOM 1065 N N . PHE A 1 151 ? -4.398 6.810 -1.953 1.00 98.06 151 PHE A N 1
ATOM 1066 C CA . PHE A 1 151 ? -5.732 7.027 -1.442 1.00 98.06 151 PHE A CA 1
ATOM 1067 C C . PHE A 1 151 ? -5.656 7.748 -0.105 1.00 98.06 151 PHE A C 1
ATOM 1069 O O . PHE A 1 151 ? -4.902 7.332 0.768 1.00 98.06 151 PHE A O 1
ATOM 1076 N N . ALA A 1 152 ? -6.478 8.773 0.087 1.00 97.12 152 ALA A N 1
ATOM 1077 C CA . ALA A 1 152 ? -6.633 9.443 1.374 1.00 97.12 152 ALA A CA 1
ATOM 1078 C C . ALA A 1 152 ? -8.113 9.619 1.735 1.00 97.12 152 ALA A C 1
ATOM 1080 O O . ALA A 1 152 ? -8.995 9.572 0.867 1.00 97.12 152 ALA A O 1
ATOM 1081 N N . GLY A 1 153 ? -8.382 9.819 3.027 1.00 92.88 153 GLY A N 1
ATOM 1082 C CA . GLY A 1 153 ? -9.736 10.010 3.552 1.00 92.88 153 GLY A CA 1
ATOM 1083 C C . GLY A 1 153 ? -10.591 8.741 3.524 1.00 92.88 153 GLY A C 1
ATOM 1084 O O . GLY A 1 153 ? -11.809 8.826 3.378 1.00 92.88 153 GLY A O 1
ATOM 1085 N N . MET A 1 154 ? -9.961 7.570 3.624 1.00 92.44 154 MET A N 1
ATOM 1086 C CA . MET A 1 154 ? -10.649 6.280 3.647 1.00 92.44 154 MET A CA 1
ATOM 1087 C C . MET A 1 154 ? -11.194 5.950 5.040 1.00 92.44 154 MET A C 1
ATOM 1089 O O . MET A 1 154 ? -10.634 6.376 6.048 1.00 92.44 154 MET A O 1
ATOM 1093 N N . SER A 1 155 ? -12.248 5.132 5.103 1.00 90.62 155 SER A N 1
ATOM 1094 C CA . SER A 1 155 ? -12.707 4.515 6.355 1.00 90.62 155 SER A CA 1
ATOM 1095 C C . SER A 1 155 ? -13.256 3.109 6.129 1.00 90.62 155 SER A C 1
ATOM 1097 O O . SER A 1 155 ? -13.852 2.818 5.086 1.00 90.62 155 SER A O 1
ATOM 1099 N N . GLY A 1 156 ? -13.060 2.221 7.110 1.00 86.00 156 GLY A N 1
ATOM 1100 C CA . GLY A 1 156 ? -13.535 0.835 7.033 1.00 86.00 156 GLY A CA 1
ATOM 1101 C C . GLY A 1 156 ? -12.781 -0.045 6.027 1.00 86.00 156 GLY A C 1
ATOM 1102 O O . GLY A 1 156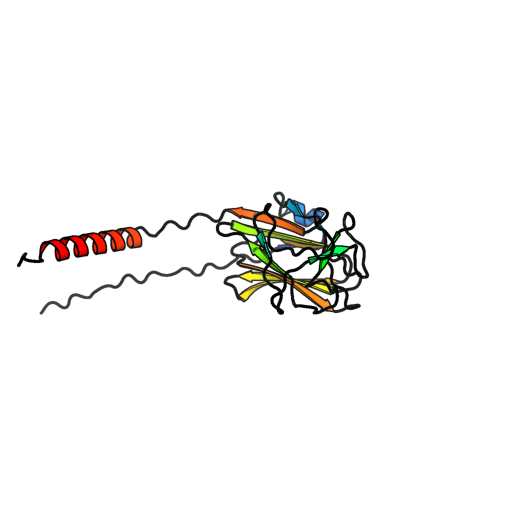 ? -13.303 -1.082 5.611 1.00 86.00 156 GLY A O 1
ATOM 1103 N N . VAL A 1 157 ? -11.571 0.356 5.626 1.00 91.06 157 VAL A N 1
ATOM 1104 C CA . VAL A 1 157 ? -10.701 -0.444 4.755 1.00 91.06 157 VAL A CA 1
ATOM 1105 C C . VAL A 1 157 ? -10.213 -1.669 5.520 1.00 91.06 157 VAL A C 1
ATOM 1107 O O . VAL A 1 157 ? -9.598 -1.550 6.574 1.00 91.06 157 VAL A O 1
ATOM 1110 N N . SER A 1 158 ? -10.480 -2.856 4.979 1.00 90.62 158 SER A N 1
ATOM 1111 C CA . SER A 1 158 ? -9.967 -4.118 5.517 1.00 90.62 158 SER A CA 1
ATOM 1112 C C . SER A 1 158 ? -8.587 -4.470 4.971 1.00 90.62 158 SER A C 1
ATOM 1114 O O . SER A 1 158 ? -7.806 -5.116 5.659 1.00 90.62 158 SER A O 1
ATOM 1116 N N . SER A 1 159 ? -8.304 -4.095 3.724 1.00 94.56 159 SER A N 1
ATOM 1117 C CA . SER A 1 159 ? -7.021 -4.355 3.073 1.00 94.56 159 SER A CA 1
ATOM 1118 C C . SER A 1 159 ? -6.846 -3.487 1.832 1.00 94.56 159 SER A C 1
ATOM 1120 O O . SER A 1 159 ? -7.821 -3.020 1.237 1.00 94.56 159 SER A O 1
ATOM 1122 N N . LEU A 1 160 ? -5.596 -3.308 1.419 1.00 96.25 160 LEU A N 1
ATOM 1123 C CA . LEU A 1 160 ? -5.214 -2.745 0.133 1.00 96.25 160 LEU A CA 1
ATOM 1124 C C . LEU A 1 160 ? -4.437 -3.777 -0.679 1.00 96.25 160 LEU A C 1
ATOM 1126 O O . LEU A 1 160 ? -3.747 -4.628 -0.125 1.00 96.25 160 LEU A O 1
ATOM 1130 N N . SER A 1 161 ? -4.551 -3.697 -1.998 1.00 95.38 161 SER A N 1
ATOM 1131 C CA . SER A 1 161 ? -3.819 -4.529 -2.948 1.00 95.38 161 SER A CA 1
ATOM 1132 C C . SER A 1 161 ? -3.109 -3.650 -3.957 1.00 95.38 161 SER A C 1
ATOM 1134 O O . SER A 1 161 ? -3.728 -2.781 -4.571 1.00 95.38 161 SER A O 1
ATOM 1136 N N . ILE A 1 162 ? -1.841 -3.956 -4.189 1.00 94.38 162 ILE A N 1
ATOM 1137 C CA . ILE A 1 162 ? -1.022 -3.394 -5.251 1.00 94.38 162 ILE A CA 1
ATOM 1138 C C . ILE A 1 162 ? -0.761 -4.506 -6.265 1.00 94.38 162 ILE A C 1
ATOM 1140 O O . ILE A 1 162 ? -0.144 -5.523 -5.947 1.00 94.38 162 ILE A O 1
ATOM 1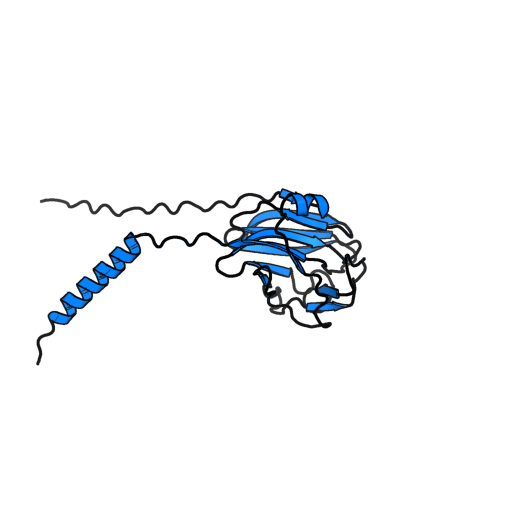144 N N . SER A 1 163 ? -1.225 -4.322 -7.496 1.00 92.12 163 SER A N 1
ATOM 1145 C CA . SER A 1 163 ? -1.021 -5.272 -8.594 1.00 92.12 163 SER A CA 1
ATOM 1146 C C . SER A 1 163 ? -0.498 -4.560 -9.828 1.00 92.12 163 SER A C 1
ATOM 1148 O O . SER A 1 163 ? -0.941 -3.451 -10.101 1.00 92.12 163 SER A O 1
ATOM 1150 N N . GLY A 1 164 ? 0.337 -5.207 -10.635 1.00 89.56 164 GLY A N 1
ATOM 1151 C CA . GLY A 1 164 ? 0.517 -4.747 -12.014 1.00 89.56 164 GLY A CA 1
ATOM 1152 C C . GLY A 1 164 ? -0.591 -5.205 -12.917 1.00 89.56 164 GLY A C 1
ATOM 1153 O O . GLY A 1 164 ? -1.227 -6.235 -12.682 1.00 89.56 164 GLY A O 1
ATOM 1154 N N . GLU A 1 165 ? -0.766 -4.447 -13.985 1.00 88.00 165 GLU A N 1
ATOM 1155 C CA . GLU A 1 165 ? -1.755 -4.729 -15.014 1.00 88.00 165 GLU A CA 1
ATOM 1156 C C . GLU A 1 165 ? -1.102 -4.999 -16.366 1.00 88.00 165 GLU A C 1
ATOM 1158 O O . GLU A 1 165 ? -1.373 -6.021 -16.994 1.00 88.00 165 GLU A O 1
ATOM 1163 N N . THR A 1 166 ? -0.245 -4.084 -16.820 1.00 87.06 166 THR A N 1
ATOM 1164 C CA . THR A 1 166 ? 0.335 -4.079 -18.170 1.00 87.06 166 THR A CA 1
ATOM 1165 C C . THR A 1 166 ? 1.680 -3.363 -18.172 1.00 87.06 166 THR A C 1
ATOM 1167 O O . THR A 1 166 ? 1.874 -2.489 -17.336 1.00 87.06 166 THR A O 1
ATOM 1170 N N . GLY A 1 167 ? 2.535 -3.622 -19.161 1.00 82.69 167 GLY A N 1
ATOM 1171 C CA . GLY A 1 167 ? 3.772 -2.866 -19.379 1.00 82.69 167 GLY A CA 1
ATOM 1172 C C . GLY A 1 167 ? 4.916 -3.755 -19.852 1.00 82.69 167 GLY A C 1
ATOM 1173 O O . GLY A 1 167 ? 4.671 -4.772 -20.511 1.00 82.69 167 GLY A O 1
ATOM 1174 N N . ASN A 1 168 ? 6.152 -3.368 -19.533 1.00 76.56 168 ASN A N 1
ATOM 1175 C CA . ASN A 1 168 ? 7.348 -4.158 -19.829 1.00 76.56 168 ASN A CA 1
ATOM 1176 C C . ASN A 1 168 ? 7.422 -5.453 -18.989 1.00 76.56 168 ASN A C 1
ATOM 1178 O O . ASN A 1 168 ? 8.193 -6.360 -19.318 1.00 76.56 168 ASN A O 1
ATOM 1182 N N . GLY A 1 169 ? 6.590 -5.550 -17.948 1.00 78.94 169 GLY A N 1
ATOM 1183 C CA . GLY A 1 169 ? 6.495 -6.690 -17.062 1.00 78.94 169 GLY A CA 1
ATOM 1184 C C . GLY A 1 169 ? 7.223 -6.515 -15.735 1.00 78.94 169 GLY A C 1
ATOM 1185 O O . GLY A 1 169 ? 7.226 -7.491 -14.998 1.00 78.94 169 GLY A O 1
ATOM 1186 N N . TRP A 1 170 ? 7.805 -5.362 -15.401 1.00 82.62 170 TRP A N 1
ATOM 1187 C CA . TRP A 1 170 ? 8.574 -5.166 -14.176 1.00 82.62 170 TRP A CA 1
ATOM 1188 C C . TRP A 1 170 ? 7.745 -4.545 -13.039 1.00 82.62 170 TRP A C 1
ATOM 1190 O O . TRP A 1 170 ? 7.132 -3.493 -13.156 1.00 82.62 170 TRP A O 1
ATOM 1200 N N . PHE A 1 171 ? 7.763 -5.176 -11.870 1.00 85.81 171 PHE A N 1
ATOM 1201 C CA . PHE A 1 171 ? 7.067 -4.727 -10.676 1.00 85.81 171 PHE A CA 1
ATOM 1202 C C . PHE A 1 171 ? 8.037 -4.416 -9.561 1.00 85.81 171 PHE A C 1
ATOM 1204 O O . PHE A 1 171 ? 8.620 -5.319 -8.955 1.00 85.81 171 PHE A O 1
ATOM 1211 N N . SER A 1 172 ? 8.140 -3.142 -9.229 1.00 89.62 172 SER A N 1
ATOM 1212 C CA . SER A 1 172 ? 8.681 -2.728 -7.949 1.00 89.62 172 SER A CA 1
ATOM 1213 C C . SER A 1 172 ? 7.926 -1.512 -7.445 1.00 89.62 172 SER A C 1
ATOM 1215 O O . SER A 1 172 ? 7.460 -0.679 -8.228 1.00 89.62 172 SER A O 1
ATOM 1217 N N . ILE A 1 173 ? 7.797 -1.433 -6.127 1.00 91.44 173 ILE A N 1
ATOM 1218 C CA . ILE A 1 173 ? 7.263 -0.262 -5.440 1.00 91.44 173 ILE A CA 1
ATOM 1219 C C . ILE A 1 173 ? 8.306 0.300 -4.490 1.00 91.44 173 ILE A C 1
ATOM 1221 O O . ILE A 1 173 ? 9.178 -0.423 -4.006 1.00 91.44 173 ILE A O 1
ATOM 1225 N N . ASP A 1 174 ? 8.200 1.591 -4.238 1.00 92.38 174 ASP A N 1
ATOM 1226 C CA . ASP A 1 174 ? 9.104 2.337 -3.375 1.00 92.38 174 ASP A CA 1
ATOM 1227 C C . ASP A 1 174 ? 8.322 3.366 -2.555 1.00 92.38 174 ASP A C 1
ATOM 1229 O O . ASP A 1 174 ? 7.181 3.686 -2.907 1.00 92.38 174 ASP A O 1
ATOM 1233 N N . ASP A 1 175 ? 8.943 3.871 -1.487 1.00 93.62 175 ASP A N 1
ATOM 1234 C CA . ASP A 1 175 ? 8.443 4.943 -0.628 1.00 93.62 175 ASP A CA 1
ATOM 1235 C C . ASP A 1 175 ? 6.959 4.754 -0.291 1.00 93.62 175 ASP A C 1
ATOM 1237 O O . ASP A 1 175 ? 6.088 5.461 -0.804 1.00 93.62 175 ASP A O 1
ATOM 1241 N N . MET A 1 176 ? 6.650 3.760 0.540 1.00 94.00 176 MET A N 1
ATOM 1242 C CA . MET A 1 176 ? 5.269 3.468 0.908 1.00 94.00 176 MET A CA 1
ATOM 1243 C C . MET A 1 176 ? 4.812 4.404 2.027 1.00 94.00 176 MET A C 1
ATOM 1245 O O . MET A 1 176 ? 5.346 4.382 3.133 1.00 94.00 176 MET A O 1
ATOM 1249 N N . TRP A 1 177 ? 3.812 5.228 1.733 1.00 95.69 177 TRP A N 1
ATOM 1250 C CA . TRP A 1 177 ? 3.241 6.213 2.644 1.00 95.69 177 TRP A CA 1
ATOM 1251 C C . TRP A 1 177 ? 1.956 5.682 3.246 1.00 95.69 177 TRP A C 1
ATOM 1253 O O . TRP A 1 177 ? 1.016 5.371 2.517 1.00 95.69 177 TRP A O 1
ATOM 1263 N N . VAL A 1 178 ? 1.882 5.609 4.568 1.00 95.25 178 VAL A N 1
ATOM 1264 C CA . VAL A 1 178 ? 0.716 5.053 5.251 1.00 95.25 178 VAL A CA 1
ATOM 1265 C C . VAL A 1 178 ? 0.319 5.936 6.426 1.00 95.25 178 VAL A C 1
ATOM 1267 O O . VAL A 1 178 ? 1.147 6.370 7.222 1.00 95.25 178 VAL A O 1
ATOM 1270 N N . GLU A 1 179 ? -0.974 6.206 6.531 1.00 94.94 179 GLU A N 1
ATOM 1271 C CA . GLU A 1 179 ? -1.608 6.862 7.664 1.00 94.94 179 GLU A CA 1
ATOM 1272 C C . GLU A 1 179 ? -2.625 5.894 8.264 1.00 94.94 179 GLU A C 1
ATOM 1274 O O . GLU A 1 179 ? -3.477 5.346 7.556 1.00 94.94 179 GLU A O 1
ATOM 1279 N N . THR A 1 180 ? -2.531 5.689 9.575 1.00 93.19 180 THR A N 1
ATOM 1280 C CA . THR A 1 180 ? -3.457 4.840 10.323 1.00 93.19 180 THR A CA 1
ATOM 1281 C C . THR A 1 180 ? -4.126 5.604 11.446 1.00 93.19 180 THR A C 1
ATOM 1283 O O . THR A 1 180 ? -3.487 6.408 12.128 1.00 93.19 180 THR A O 1
ATOM 1286 N N . ALA A 1 181 ? -5.379 5.263 11.720 1.00 91.06 181 ALA A N 1
ATOM 1287 C CA . ALA A 1 181 ? -6.102 5.702 12.901 1.00 91.06 181 ALA A CA 1
ATOM 1288 C C . ALA A 1 181 ? -6.413 4.508 13.806 1.00 91.06 181 ALA A C 1
ATOM 1290 O O . ALA A 1 181 ? -6.690 3.406 13.336 1.00 91.06 181 ALA A O 1
ATOM 1291 N N . ALA A 1 182 ? -6.387 4.723 15.122 1.00 89.31 182 ALA A N 1
ATOM 1292 C CA . ALA A 1 182 ? -6.884 3.723 16.058 1.00 89.31 182 ALA A CA 1
ATOM 1293 C C . ALA A 1 182 ? -8.400 3.577 15.877 1.00 89.31 182 ALA A C 1
ATOM 1295 O O . ALA A 1 182 ? -9.140 4.564 15.960 1.00 89.31 182 ALA A O 1
ATOM 1296 N N . MET A 1 183 ? -8.873 2.350 15.673 1.00 84.50 183 MET A N 1
ATOM 1297 C CA . MET A 1 183 ? -10.302 2.087 15.609 1.00 84.50 183 MET A CA 1
ATOM 1298 C C . MET A 1 183 ? -10.915 2.292 16.997 1.00 84.50 183 MET A C 1
ATOM 1300 O O . MET A 1 183 ? -10.372 1.805 17.997 1.00 84.50 183 MET A O 1
ATOM 1304 N N . PRO A 1 184 ? -12.066 2.976 17.101 1.00 74.88 184 PRO A N 1
ATOM 1305 C CA . PRO A 1 184 ? -12.760 3.079 18.370 1.00 74.88 184 PRO A CA 1
ATOM 1306 C C . PRO A 1 184 ? -13.100 1.672 18.864 1.00 74.88 184 PRO A C 1
ATOM 1308 O O . PRO A 1 184 ? -13.706 0.876 18.144 1.00 74.88 184 PRO A O 1
ATOM 1311 N N . ALA A 1 185 ? -12.715 1.367 20.106 1.00 69.38 185 ALA A N 1
ATOM 1312 C CA . ALA A 1 185 ? -13.090 0.115 20.744 1.00 69.38 185 ALA A CA 1
ATOM 1313 C C . ALA A 1 185 ? -14.614 -0.012 20.690 1.00 69.38 185 ALA A C 1
ATOM 1315 O O . ALA A 1 185 ? -15.317 0.792 21.303 1.00 69.38 185 ALA A O 1
ATOM 1316 N N . VAL A 1 186 ? -15.124 -0.997 19.946 1.00 63.22 186 VAL A N 1
ATOM 1317 C CA . VAL A 1 186 ? -16.561 -1.267 19.891 1.00 63.22 186 VAL A CA 1
ATOM 1318 C C . VAL A 1 186 ? -16.977 -1.674 21.303 1.00 63.22 186 VAL A C 1
ATOM 1320 O O . VAL A 1 186 ? -16.556 -2.741 21.766 1.00 63.22 186 VAL A O 1
ATOM 1323 N N . PRO A 1 187 ? -17.761 -0.856 22.032 1.00 56.22 187 PRO A N 1
ATOM 1324 C CA . PRO A 1 187 ? -18.181 -1.229 23.367 1.00 56.22 187 PRO A CA 1
ATOM 1325 C C . PRO A 1 187 ? -18.989 -2.513 23.237 1.00 56.22 187 PRO A C 1
ATOM 1327 O O . PRO A 1 187 ? -19.958 -2.554 22.475 1.00 56.22 187 PRO A O 1
ATOM 1330 N N . LEU A 1 188 ? -18.590 -3.565 23.959 1.00 56.03 188 LEU A N 1
ATOM 1331 C CA . LEU A 1 188 ? -19.407 -4.768 24.075 1.00 56.03 188 LEU A CA 1
ATOM 1332 C C . LEU A 1 188 ? -20.820 -4.309 24.441 1.00 56.03 188 LEU A C 1
ATOM 1334 O O . LEU A 1 188 ? -20.978 -3.641 25.471 1.00 56.03 188 LEU A O 1
ATOM 1338 N N . PRO A 1 189 ? -21.841 -4.603 23.617 1.00 61.78 189 PRO A N 1
ATOM 1339 C CA . PRO A 1 189 ? -23.180 -4.154 23.930 1.00 61.78 189 PRO A CA 1
ATOM 1340 C C . PRO A 1 189 ? -23.524 -4.716 25.308 1.00 61.78 189 PRO A C 1
ATOM 1342 O O . PRO A 1 189 ? -23.287 -5.894 25.584 1.00 61.78 189 PRO A O 1
ATOM 1345 N N . ALA A 1 190 ? -24.027 -3.861 26.203 1.00 62.56 190 ALA A N 1
ATOM 1346 C CA . ALA A 1 190 ? -24.274 -4.210 27.605 1.00 62.56 190 ALA A CA 1
ATOM 1347 C C . ALA A 1 190 ? -25.113 -5.496 27.757 1.00 62.56 190 ALA A C 1
ATOM 1349 O O . ALA A 1 190 ? -25.011 -6.207 28.754 1.00 62.56 190 ALA A O 1
ATOM 1350 N N . THR A 1 191 ? -25.889 -5.844 26.729 1.00 58.16 191 THR A N 1
ATOM 1351 C CA . THR A 1 191 ? -26.622 -7.103 26.585 1.00 58.16 191 THR A CA 1
ATOM 1352 C C . THR A 1 191 ? -25.740 -8.351 26.627 1.00 58.16 191 THR A C 1
ATOM 1354 O O . THR A 1 191 ? -26.154 -9.335 27.228 1.00 58.16 191 THR A O 1
ATOM 1357 N N . SER A 1 192 ? -24.534 -8.339 26.054 1.00 60.91 192 SER A N 1
ATOM 1358 C CA . SER A 1 192 ? -23.607 -9.483 26.083 1.00 60.91 192 SER A CA 1
ATOM 1359 C C . SER A 1 192 ? -23.046 -9.711 27.485 1.00 60.91 192 SER A C 1
ATOM 1361 O O . SER A 1 192 ? -22.979 -10.846 27.952 1.00 60.91 192 SER A O 1
ATOM 1363 N N . VAL A 1 193 ? -22.723 -8.626 28.195 1.00 65.94 193 VAL A N 1
ATOM 1364 C CA . VAL A 1 193 ? -22.284 -8.671 29.598 1.00 65.94 193 VAL A CA 1
ATOM 1365 C C . VAL A 1 193 ? -23.421 -9.154 30.501 1.00 65.94 193 VAL A C 1
ATOM 1367 O O . VAL A 1 193 ? -23.212 -10.018 31.350 1.00 65.94 193 VAL A O 1
ATOM 1370 N N . LEU A 1 194 ? -24.644 -8.664 30.279 1.00 71.88 194 LEU A N 1
ATOM 1371 C CA . LEU A 1 194 ? -25.836 -9.109 31.006 1.00 71.88 194 LEU A CA 1
ATOM 1372 C C . LEU A 1 194 ? -26.181 -10.576 30.721 1.00 71.88 194 LEU A C 1
ATOM 1374 O O . LEU A 1 194 ? -26.566 -11.294 31.639 1.00 71.88 194 LEU A O 1
ATOM 1378 N N . LEU A 1 195 ? -26.012 -11.043 29.482 1.00 73.75 195 LEU A N 1
ATOM 1379 C CA . LEU A 1 195 ? -26.239 -12.438 29.105 1.00 7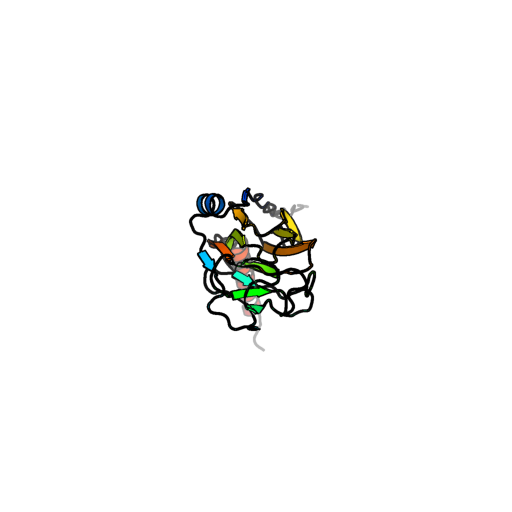3.75 195 LEU A CA 1
ATOM 1380 C C . LEU A 1 195 ? -25.219 -13.367 29.774 1.00 73.75 195 LEU A C 1
ATOM 1382 O O . LEU A 1 195 ? -25.607 -14.385 30.346 1.00 73.75 195 LEU A O 1
ATOM 1386 N N . LEU A 1 196 ? -23.934 -12.997 29.766 1.00 74.50 196 LEU A N 1
ATOM 1387 C CA . LEU A 1 196 ? -22.873 -13.720 30.474 1.00 74.50 196 LEU A CA 1
ATOM 1388 C C . LEU A 1 196 ? -23.120 -13.747 31.989 1.00 74.50 196 LEU A C 1
ATOM 1390 O O . LEU A 1 196 ? -23.002 -14.802 32.613 1.00 74.50 196 LEU A O 1
ATOM 1394 N N . ALA A 1 197 ? -23.534 -12.622 32.575 1.00 73.62 197 ALA A N 1
ATOM 1395 C CA . ALA A 1 197 ? -23.891 -12.545 33.990 1.00 73.62 197 ALA A CA 1
ATOM 1396 C C . ALA A 1 197 ? -25.111 -13.422 34.327 1.00 73.62 197 ALA A C 1
ATOM 1398 O O . ALA A 1 197 ? -25.105 -14.136 35.333 1.00 73.62 197 ALA A O 1
ATOM 1399 N N . ALA A 1 198 ? -26.137 -13.427 33.471 1.00 72.56 198 ALA A N 1
ATOM 1400 C CA . ALA A 1 198 ? -27.322 -14.263 33.634 1.00 72.56 198 ALA A CA 1
ATOM 1401 C C . ALA A 1 198 ? -26.988 -15.760 33.524 1.00 72.56 198 ALA A C 1
ATOM 1403 O O . ALA A 1 198 ? -27.424 -16.549 34.364 1.00 72.56 198 ALA A O 1
ATOM 1404 N N . LEU A 1 199 ? -26.166 -16.156 32.548 1.00 77.88 199 LEU A N 1
ATOM 1405 C CA . LEU A 1 199 ? -25.671 -17.530 32.401 1.00 77.88 199 LEU A CA 1
ATOM 1406 C C . LEU A 1 199 ? -24.844 -17.969 33.618 1.00 77.88 199 LEU A C 1
ATOM 1408 O O . LEU A 1 199 ? -25.050 -19.069 34.134 1.00 77.88 199 LEU A O 1
ATOM 1412 N N . GLY A 1 200 ? -23.969 -17.098 34.129 1.00 75.38 200 GLY A N 1
ATOM 1413 C CA . GLY A 1 200 ? -23.190 -17.352 35.343 1.00 75.38 200 GLY A CA 1
ATOM 1414 C C . GLY A 1 200 ? -24.069 -17.557 36.582 1.00 75.38 200 GLY A C 1
ATOM 1415 O O . GLY A 1 200 ? -23.865 -18.506 37.342 1.00 75.38 200 GLY A O 1
ATOM 1416 N N . ALA A 1 201 ? -25.099 -16.726 36.758 1.00 76.56 201 ALA A N 1
ATOM 1417 C CA . ALA A 1 201 ? -26.048 -16.851 37.865 1.00 76.56 201 ALA A CA 1
ATOM 1418 C C . ALA A 1 201 ? -26.867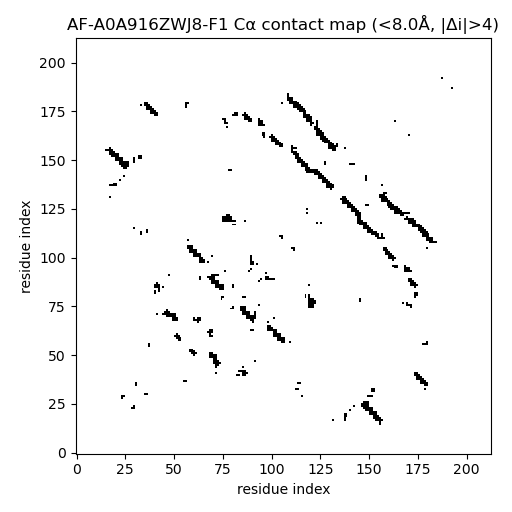 -18.155 37.793 1.00 76.56 201 ALA A C 1
ATOM 1420 O O . ALA A 1 201 ? -27.057 -18.827 38.811 1.00 76.56 201 ALA A O 1
ATOM 1421 N N . VAL A 1 202 ? -27.305 -18.554 36.594 1.00 76.69 202 VAL A N 1
ATOM 1422 C CA . VAL A 1 202 ? -28.024 -19.821 36.373 1.00 76.69 202 VAL A CA 1
ATOM 1423 C C . VAL A 1 202 ? -27.118 -21.025 36.646 1.00 76.69 202 VAL A C 1
ATOM 1425 O O . VAL A 1 202 ? -27.538 -21.962 37.327 1.00 76.69 202 VAL A O 1
ATOM 1428 N N . GLY A 1 203 ? -25.861 -20.988 36.194 1.00 74.19 203 GLY A N 1
ATOM 1429 C CA . GLY A 1 203 ? -24.872 -22.034 36.467 1.00 74.19 203 GLY A CA 1
ATOM 1430 C C . GLY A 1 203 ? -24.589 -22.208 37.964 1.00 74.19 203 GLY A C 1
ATOM 1431 O O . GLY A 1 203 ? -24.613 -23.330 38.477 1.00 74.19 203 GLY A O 1
ATOM 1432 N N . ALA A 1 204 ? -24.414 -21.104 38.697 1.00 72.56 204 ALA A N 1
ATOM 1433 C CA . ALA A 1 204 ? -24.214 -21.125 40.147 1.00 72.56 204 ALA A CA 1
ATOM 1434 C C . ALA A 1 204 ? -25.438 -21.679 40.903 1.00 72.56 204 ALA A C 1
ATOM 1436 O O . ALA A 1 204 ? -25.296 -22.456 41.855 1.00 72.56 204 ALA A O 1
ATOM 1437 N N . ALA A 1 205 ? -26.650 -21.330 40.460 1.00 71.44 205 ALA A N 1
ATOM 1438 C CA . ALA A 1 205 ? -27.890 -21.848 41.031 1.00 71.44 205 ALA A CA 1
ATOM 1439 C C . ALA A 1 205 ? -28.088 -23.351 40.756 1.00 71.44 205 ALA A C 1
ATOM 1441 O O . ALA A 1 205 ? -28.571 -24.074 41.630 1.00 71.44 205 ALA A O 1
ATOM 1442 N N . ALA A 1 206 ? -27.687 -23.842 39.580 1.00 71.44 206 ALA A N 1
ATOM 1443 C CA . ALA A 1 206 ? -27.741 -25.262 39.232 1.00 71.44 206 ALA A CA 1
ATOM 1444 C C . ALA A 1 206 ? -26.709 -26.096 40.016 1.00 71.44 206 ALA A C 1
ATOM 1446 O O . ALA A 1 206 ? -27.029 -27.195 40.473 1.00 71.44 206 ALA A O 1
ATOM 1447 N N . HIS A 1 207 ? -25.505 -25.562 40.253 1.00 72.00 207 HIS A N 1
ATOM 1448 C CA . HIS A 1 207 ? -24.455 -26.254 41.009 1.00 72.00 207 HIS A CA 1
ATOM 1449 C C . HIS A 1 207 ? -24.821 -26.456 42.489 1.00 72.00 207 HIS A C 1
ATOM 1451 O O . HIS A 1 207 ? -24.515 -27.493 43.074 1.00 72.00 207 HIS A O 1
ATOM 1457 N N . ARG A 1 208 ? -25.545 -25.506 43.098 1.00 68.00 208 ARG A N 1
ATOM 1458 C CA . ARG A 1 208 ? -26.028 -25.623 44.488 1.00 68.00 208 ARG A CA 1
ATOM 1459 C C . ARG A 1 208 ? -27.095 -26.702 44.700 1.00 68.00 208 ARG A C 1
ATOM 1461 O O . ARG A 1 208 ? -27.359 -27.055 45.843 1.00 68.00 208 ARG A O 1
ATOM 1468 N N . LYS A 1 209 ? -27.703 -27.236 43.635 1.00 62.41 209 LYS A N 1
ATOM 1469 C CA . LYS A 1 209 ? -28.742 -28.274 43.726 1.00 62.41 209 LYS A CA 1
ATOM 1470 C C . LYS A 1 209 ? -28.218 -29.706 43.601 1.00 62.41 209 LYS A C 1
ATOM 1472 O O . LYS A 1 209 ? -29.034 -30.618 43.523 1.00 62.41 209 LYS A O 1
ATOM 1477 N N . ARG A 1 210 ? -26.900 -29.944 43.582 1.00 57.72 210 ARG A N 1
ATOM 1478 C CA . ARG A 1 210 ? -26.351 -31.311 43.633 1.00 57.72 210 ARG A CA 1
ATOM 1479 C C . ARG A 1 210 ? -26.375 -31.832 45.082 1.00 57.72 210 ARG A C 1
ATOM 1481 O O . ARG A 1 210 ? -25.598 -31.330 45.891 1.00 57.72 210 ARG A O 1
ATOM 1488 N N . PRO A 1 211 ? -27.233 -32.809 45.434 1.00 56.19 211 PRO A N 1
ATOM 1489 C CA . PRO A 1 211 ? -27.181 -33.438 46.751 1.00 56.19 211 PRO A CA 1
ATOM 1490 C C . PRO A 1 211 ? -25.892 -34.262 46.875 1.00 56.19 211 PRO A C 1
ATOM 1492 O O . PRO A 1 211 ? -25.551 -35.010 45.954 1.00 56.19 211 PRO A O 1
ATOM 1495 N N . SER A 1 212 ? -25.173 -34.121 47.994 1.00 60.12 212 SER A N 1
ATOM 1496 C CA . SER A 1 212 ? -24.041 -34.998 48.306 1.00 60.12 212 SER A CA 1
ATOM 1497 C C . SER A 1 212 ? -24.569 -36.407 48.565 1.00 60.12 212 SER A C 1
ATOM 1499 O O . SER A 1 212 ? -25.465 -36.582 49.392 1.00 60.12 212 SER A O 1
ATOM 1501 N N . LYS A 1 213 ? -24.036 -37.386 47.835 1.00 53.47 213 LYS A N 1
ATOM 1502 C CA . LYS A 1 213 ? -24.144 -38.798 48.205 1.00 53.47 213 LYS A CA 1
ATOM 1503 C C . LYS A 1 213 ? -23.075 -39.137 49.228 1.00 53.47 213 LYS A C 1
ATOM 1505 O O . LYS A 1 213 ? -21.970 -38.567 49.091 1.00 53.47 213 LYS A O 1
#

Sequence (213 aa):
MFHRLCLLPFVMLAPCAGLAATVHTDLASFLTAAPGAAVETFESLCVGEAVTSLPTPHYDFGLLGNGQDPVGYAQSNGGTVSSGVRTIVNSGNALFPGAGPIVVAADAGYEITGFGYWNTGGDDTTRLTAFVGGASVLSEVSAFGAVFLGFAGMSGVSSLSISGETGNGWFSIDDMWVETAAMPAVPLPATSVLLLAALGAVGAAAHRKRPSK

Organism: NCBI:txid1387277

Mean predicted aligned error: 10.57 Å

Radius of gyration: 23.69 Å; Cα contacts (8 Å, |Δi|>4): 510; chains: 1; bounding box: 74×56×68 Å

Foldseek 3Di:
DDDDDPDDPDPPPDPPDKAAWDKDFAVVVQCVQQVQKDWDQCPVFDAQAFAADDVPPAKGKDQFQQRGGWGKHFAFQQFHAPDDGIWTDRRNDQFPPRRHWTKMFGHPQKHWQKKKWWWGNAQWKKKKFWDAPVDHTRDMDIDTGGIMIMTHRIDRTGMMTIGTDDDPGGGIIGTMIIHMDGDPDPPPPVVVVVVVVVVVVVVVVVVVPDDDD

InterPro domains:
  IPR013424 PEP-CTERM protein-sorting domain [PF07589] (185-209)

Nearest PDB structures (foldseek):
  3afg-assembly2_B  TM=6.129E-01  e=1.109E+00  Thermococcus kodakarensis
  3afg-assembly1_A  TM=5.093E-01  e=1.523E+00  Thermococcus kodakarensis
  3rzm-assembly1_A  TM=4.370E-01  e=4.880E+00  Homo sapiens
  8jnk-assembly1_A  TM=3.810E-01  e=2.586E+00  Homo sapiens
  3rzl-assembly2_D  TM=3.683E-01  e=4.628E+00  Homo sapiens